Protein AF-A0A1B8DH04-F1 (afdb_monomer)

Foldseek 3Di:
DDDDDPPDDDDAAAAPQPRHGQVVAPDGFDADLQPSPGTHRDPVSVVVVCVVVVLNDLAVLAPDDLVVSLLLLLVLVLLLQQCCVPPVVDNDALNVPDDCLVVSLVLVVLQVVQPNNHYPPDDPVSVVVSSCVQPVVPDPRHNNDHDDLVNQCVVVVHNCSSSSSQSSSCSSVVHHHD

Sequence (178 aa):
MEDPQTSATPAPPSCFNCKKLQTEFPKLLMRCAKCLTALYCSLECFQAMNDMFGLSNDDFLHDRPEGEVFNLLIDSFRMRVEDESVYGGNTIGVYNGENILPLFKKFLSLAESRQKLLPTWWSSVERGECERLAESGSQWSDINCAVEKSEIQDHYNDNLMPMKMRILAEKIYGKGFM

pLDDT: mean 86.01, std 13.17, range [37.94, 98.06]

Structure (mmCIF, N/CA/C/O backbone):
data_AF-A0A1B8DH04-F1
#
_entry.id   AF-A0A1B8DH04-F1
#
loop_
_atom_site.group_PDB
_atom_site.id
_atom_site.type_symbol
_atom_site.label_atom_id
_atom_site.label_alt_id
_atom_site.label_comp_id
_atom_site.label_asym_id
_atom_site.label_entity_id
_atom_site.label_seq_id
_atom_site.pdbx_PDB_ins_code
_atom_site.Cartn_x
_atom_site.Cartn_y
_atom_site.Cartn_z
_atom_site.occupancy
_atom_site.B_iso_or_equiv
_atom_site.auth_seq_id
_atom_site.auth_comp_id
_atom_site.auth_asym_id
_atom_site.auth_atom_id
_atom_site.pdbx_PDB_model_num
ATOM 1 N N . MET A 1 1 ? 34.460 27.512 -19.512 1.00 39.09 1 MET A N 1
ATOM 2 C CA . MET A 1 1 ? 34.955 26.365 -18.730 1.00 39.09 1 MET A CA 1
ATOM 3 C C . MET A 1 1 ? 33.841 25.350 -18.799 1.00 39.09 1 MET A C 1
ATOM 5 O O . MET A 1 1 ? 32.809 25.574 -18.189 1.00 39.09 1 MET A O 1
ATOM 9 N N . GLU A 1 2 ? 33.974 24.388 -19.704 1.00 40.47 2 GLU A N 1
ATOM 10 C CA . GLU A 1 2 ? 32.990 23.324 -19.901 1.00 40.47 2 GLU A CA 1
ATOM 11 C C . GLU A 1 2 ? 33.299 22.208 -18.901 1.00 40.47 2 GLU A C 1
ATOM 13 O O . GLU A 1 2 ? 34.437 21.737 -18.834 1.00 40.47 2 GLU A O 1
ATOM 18 N N . ASP A 1 3 ? 32.310 21.842 -18.088 1.00 37.94 3 ASP A N 1
ATOM 19 C CA . ASP A 1 3 ? 32.396 20.721 -17.157 1.00 37.94 3 ASP A CA 1
ATOM 20 C C . ASP A 1 3 ? 32.525 19.391 -17.925 1.00 37.94 3 ASP A C 1
ATOM 22 O O . ASP A 1 3 ? 31.764 19.150 -18.868 1.00 37.94 3 ASP A O 1
ATOM 26 N N . PRO A 1 4 ? 33.443 18.484 -17.541 1.00 49.88 4 PRO A N 1
ATOM 27 C CA . PRO A 1 4 ? 33.545 17.174 -18.170 1.00 49.88 4 PRO A CA 1
ATOM 28 C C . PRO A 1 4 ? 32.322 16.316 -17.819 1.00 49.88 4 PRO A C 1
ATOM 30 O O . PRO A 1 4 ? 32.167 15.860 -16.683 1.00 49.88 4 PRO A O 1
ATOM 33 N N . GLN A 1 5 ? 31.468 16.041 -18.809 1.00 49.12 5 GLN A N 1
ATOM 34 C CA . GLN A 1 5 ? 30.461 14.983 -18.724 1.00 49.12 5 GLN A CA 1
ATOM 35 C C . GLN A 1 5 ? 31.155 13.647 -18.438 1.00 49.12 5 GLN A C 1
ATOM 37 O O . GLN A 1 5 ? 31.737 13.010 -19.317 1.00 49.12 5 GLN A O 1
ATOM 42 N N . THR A 1 6 ? 31.066 13.209 -17.185 1.00 44.19 6 THR A N 1
ATOM 43 C CA . THR A 1 6 ? 31.435 11.857 -16.773 1.00 44.19 6 THR A CA 1
ATOM 44 C C . THR A 1 6 ? 30.374 10.910 -17.330 1.00 44.19 6 THR A C 1
ATOM 46 O O . THR A 1 6 ? 29.305 10.731 -16.751 1.00 44.19 6 THR A O 1
ATOM 49 N N . SER A 1 7 ? 30.646 10.340 -18.502 1.00 52.03 7 SER A N 1
ATOM 50 C CA . SER A 1 7 ? 29.848 9.278 -19.115 1.00 52.03 7 SER A CA 1
ATOM 51 C C . SER A 1 7 ? 30.087 7.967 -18.362 1.00 52.03 7 SER A C 1
ATOM 53 O O . SER A 1 7 ? 30.844 7.097 -18.784 1.00 52.03 7 SER A O 1
ATOM 55 N N . ALA A 1 8 ? 29.464 7.831 -17.193 1.00 54.69 8 ALA A N 1
ATOM 56 C CA . ALA A 1 8 ? 29.415 6.553 -16.502 1.00 54.69 8 ALA A CA 1
ATOM 57 C C . ALA A 1 8 ? 28.515 5.601 -17.304 1.00 54.69 8 ALA A C 1
ATOM 59 O O . ALA A 1 8 ? 27.298 5.780 -17.361 1.00 54.69 8 ALA A O 1
ATOM 60 N N . THR A 1 9 ? 29.112 4.597 -17.949 1.00 56.91 9 THR A N 1
ATOM 61 C CA . THR A 1 9 ? 28.369 3.496 -18.572 1.00 56.91 9 THR A CA 1
ATOM 62 C C . THR A 1 9 ? 27.464 2.854 -17.513 1.00 56.91 9 THR A C 1
ATOM 64 O O . THR A 1 9 ? 27.974 2.469 -16.456 1.00 56.91 9 THR A O 1
ATOM 67 N N . PRO A 1 10 ? 26.143 2.723 -17.749 1.00 73.19 10 PRO A N 1
ATOM 68 C CA . PRO A 1 10 ? 25.248 2.099 -16.784 1.00 73.19 10 PRO A CA 1
ATOM 69 C C . PRO A 1 10 ? 25.702 0.672 -16.488 1.00 73.19 10 PRO A C 1
ATOM 71 O O . PRO A 1 10 ? 26.058 -0.072 -17.406 1.00 73.19 10 PRO A O 1
ATOM 74 N N . ALA A 1 11 ? 25.680 0.285 -15.212 1.00 76.94 11 ALA A N 1
ATOM 75 C CA . ALA A 1 11 ? 25.969 -1.088 -14.822 1.00 76.94 11 ALA A CA 1
ATOM 76 C C . ALA A 1 11 ? 25.048 -2.062 -15.588 1.00 76.94 11 ALA A C 1
ATOM 78 O O . ALA A 1 11 ? 23.866 -1.758 -15.790 1.00 76.94 11 ALA A O 1
ATOM 79 N N . PRO A 1 12 ? 25.564 -3.224 -16.027 1.00 84.88 12 PRO A N 1
ATOM 80 C CA . PRO A 1 12 ? 24.768 -4.173 -16.787 1.00 84.88 12 PRO A CA 1
ATOM 81 C C . PRO A 1 12 ? 23.585 -4.683 -15.945 1.00 84.88 12 PRO A C 1
ATOM 83 O O . PRO A 1 12 ? 23.752 -4.961 -14.753 1.00 84.88 12 PRO A O 1
ATOM 86 N N . PRO A 1 13 ? 22.387 -4.827 -16.542 1.00 91.94 13 PRO A N 1
ATOM 87 C CA . PRO A 1 13 ? 21.198 -5.262 -15.821 1.00 91.94 13 PRO A CA 1
ATOM 88 C C . PRO A 1 13 ? 21.380 -6.677 -15.263 1.00 91.94 13 PRO A C 1
ATOM 90 O O . PRO A 1 13 ? 21.883 -7.572 -15.948 1.00 91.94 13 PRO A O 1
ATOM 93 N N . SER A 1 14 ? 20.938 -6.885 -14.024 1.00 94.25 14 SER A N 1
ATOM 94 C CA . SER A 1 14 ? 21.073 -8.151 -13.305 1.00 94.25 14 SER A CA 1
ATOM 95 C C . SER A 1 14 ? 19.801 -8.513 -12.543 1.00 94.25 14 SER A C 1
ATOM 97 O O . SER A 1 14 ? 18.967 -7.660 -12.230 1.00 94.25 14 SER A O 1
ATOM 99 N N . CYS A 1 15 ? 19.629 -9.805 -12.265 1.00 93.31 15 CYS A N 1
ATOM 100 C CA . CYS A 1 15 ? 18.518 -10.294 -11.460 1.00 93.31 15 CYS A CA 1
ATOM 101 C C . CYS A 1 15 ? 18.652 -9.793 -10.016 1.00 93.31 15 CYS A C 1
ATOM 103 O O . CYS A 1 15 ? 19.668 -10.014 -9.359 1.00 93.31 15 CYS A O 1
ATOM 105 N N . PHE A 1 16 ? 17.600 -9.176 -9.484 1.00 91.50 16 PHE A N 1
ATOM 106 C CA . PHE A 1 16 ? 17.588 -8.610 -8.140 1.00 91.50 16 PHE A CA 1
ATOM 107 C C . PHE A 1 16 ? 17.762 -9.674 -7.049 1.00 91.50 16 PHE A C 1
ATOM 109 O O . PHE A 1 16 ? 18.385 -9.383 -6.031 1.00 91.50 16 PHE A O 1
ATOM 116 N N . ASN A 1 17 ? 17.283 -10.900 -7.290 1.00 91.50 17 ASN A N 1
ATOM 117 C CA . ASN A 1 17 ? 17.446 -12.029 -6.375 1.00 91.50 17 ASN A CA 1
ATOM 118 C C . ASN A 1 17 ? 18.829 -12.689 -6.516 1.00 91.50 17 ASN A C 1
ATOM 120 O O . ASN A 1 17 ? 19.684 -12.550 -5.650 1.00 91.50 17 ASN A O 1
ATOM 124 N N . CYS A 1 18 ? 19.087 -13.368 -7.641 1.00 93.38 18 CYS A N 1
ATOM 125 C CA . CYS A 1 18 ? 20.281 -14.207 -7.802 1.00 93.38 18 CYS A CA 1
ATOM 126 C C . CYS A 1 18 ? 21.538 -13.465 -8.283 1.00 93.38 18 CYS A C 1
ATOM 128 O O . CYS A 1 18 ? 22.579 -14.092 -8.455 1.00 93.38 18 CYS A O 1
ATOM 130 N N . LYS A 1 19 ? 21.446 -12.153 -8.537 1.00 93.94 19 LYS A N 1
ATOM 131 C CA . LYS A 1 19 ? 22.535 -11.251 -8.969 1.00 93.94 19 LYS A CA 1
ATOM 132 C C . LYS A 1 19 ? 23.198 -11.568 -10.316 1.00 93.94 19 LYS A C 1
ATOM 134 O O . LYS A 1 19 ? 24.038 -10.791 -10.758 1.00 93.94 19 LYS A O 1
ATOM 139 N N . LYS A 1 20 ? 22.785 -12.638 -11.002 1.00 94.56 20 LYS A N 1
ATOM 140 C CA . LYS A 1 20 ? 23.250 -12.988 -12.353 1.00 94.56 20 LYS A CA 1
ATOM 141 C C . LYS A 1 20 ? 22.884 -11.917 -13.379 1.00 94.56 20 LYS A C 1
ATOM 143 O O . LYS A 1 20 ? 21.786 -11.350 -13.326 1.00 94.56 20 LYS A O 1
ATOM 148 N N . LEU A 1 21 ? 23.791 -11.661 -14.313 1.00 94.19 21 LEU A N 1
ATOM 149 C CA . LEU A 1 21 ? 23.657 -10.667 -15.375 1.00 94.19 21 LEU A CA 1
ATOM 150 C C . LEU A 1 21 ? 22.673 -11.123 -16.455 1.00 94.19 21 LEU A C 1
ATOM 152 O O . LEU A 1 21 ? 22.504 -12.312 -16.709 1.00 94.19 21 LEU A O 1
ATOM 156 N N . GLN A 1 22 ? 22.072 -10.166 -17.163 1.00 92.62 22 GLN A N 1
ATOM 157 C CA . GLN A 1 22 ? 21.223 -10.427 -18.332 1.00 92.62 22 GLN A CA 1
ATOM 158 C C . GLN A 1 22 ? 21.902 -11.326 -19.379 1.00 92.62 22 GLN A C 1
ATOM 160 O O . GLN A 1 22 ? 21.237 -12.143 -20.010 1.00 92.62 22 GLN A O 1
ATOM 165 N N . THR A 1 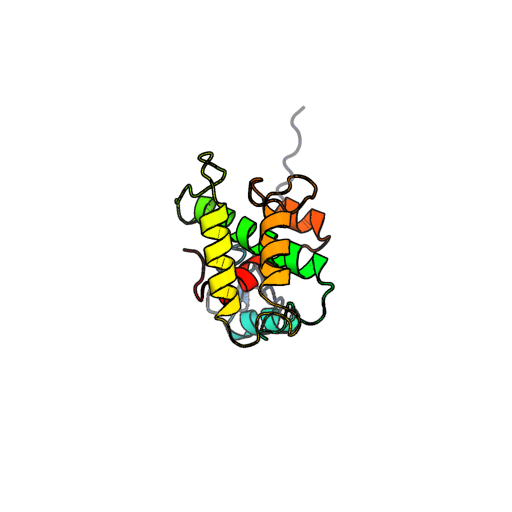23 ? 23.215 -11.194 -19.563 1.00 92.88 23 THR A N 1
ATOM 166 C CA . THR A 1 23 ? 23.998 -11.986 -20.526 1.00 92.88 23 THR A CA 1
ATOM 167 C C . THR A 1 23 ? 24.050 -13.475 -20.187 1.00 92.88 23 THR A C 1
ATOM 169 O O . THR A 1 23 ? 24.332 -14.285 -21.063 1.00 92.88 23 THR A O 1
ATOM 172 N N . GLU A 1 24 ? 23.761 -13.848 -18.939 1.00 94.00 24 GLU A N 1
ATOM 173 C CA . GLU A 1 24 ? 23.734 -15.239 -18.480 1.00 94.00 24 GLU A CA 1
ATOM 174 C C . GLU A 1 24 ? 22.388 -15.932 -18.749 1.00 94.00 24 GLU A C 1
ATOM 176 O O . GLU A 1 24 ? 22.245 -17.125 -18.477 1.00 94.00 24 GLU A O 1
ATOM 181 N N . PHE A 1 25 ? 21.390 -15.211 -19.273 1.00 89.62 25 PHE A N 1
ATOM 182 C CA . PHE A 1 25 ? 20.054 -15.746 -19.520 1.00 89.62 25 PHE A CA 1
ATOM 183 C C . PHE A 1 25 ? 19.688 -15.709 -21.009 1.00 89.62 25 PHE A C 1
ATOM 185 O O . PHE A 1 25 ? 19.906 -14.698 -21.675 1.00 89.62 25 PHE A O 1
ATOM 192 N N . PRO A 1 26 ? 19.040 -16.766 -21.536 1.00 90.00 26 PRO A N 1
ATOM 193 C CA . PRO A 1 26 ? 18.582 -16.794 -22.927 1.00 90.00 26 PRO A CA 1
ATOM 194 C C . PRO A 1 26 ? 17.390 -15.858 -23.183 1.00 90.00 26 PRO A C 1
ATOM 196 O O . PRO A 1 26 ? 17.066 -15.570 -24.332 1.00 90.00 26 PRO A O 1
ATOM 199 N N . LYS A 1 27 ? 16.706 -15.407 -22.124 1.00 90.19 27 LYS A N 1
ATOM 200 C CA . LYS A 1 27 ? 15.560 -14.493 -22.180 1.00 90.19 27 LYS A CA 1
ATOM 201 C C . LYS A 1 27 ? 15.872 -13.206 -21.427 1.00 90.19 27 LYS A C 1
ATOM 203 O O . LYS A 1 27 ? 16.666 -13.204 -20.486 1.00 90.19 27 LYS A O 1
ATOM 208 N N . LEU A 1 28 ? 15.201 -12.127 -21.822 1.00 91.25 28 LEU A N 1
ATOM 209 C CA . LEU A 1 28 ? 15.274 -10.854 -21.115 1.00 91.25 28 LEU A CA 1
ATOM 210 C C . LEU A 1 28 ? 14.740 -10.986 -19.684 1.00 91.25 28 LEU A C 1
ATOM 212 O O . LEU A 1 28 ? 13.757 -11.688 -19.439 1.00 91.25 28 LEU A O 1
ATOM 216 N N . LEU A 1 29 ? 15.397 -10.303 -18.750 1.00 92.50 29 LEU A N 1
ATOM 217 C CA . LEU A 1 29 ? 14.951 -10.190 -17.373 1.00 92.50 29 LEU A CA 1
ATOM 218 C C . LEU A 1 29 ? 13.596 -9.480 -17.344 1.00 92.50 29 LEU A C 1
ATOM 220 O O . LEU A 1 29 ? 13.388 -8.443 -17.976 1.00 92.50 29 LEU A O 1
ATOM 224 N N . MET A 1 30 ? 12.675 -10.042 -16.576 1.00 89.38 30 MET A N 1
ATOM 225 C CA . MET A 1 30 ? 11.335 -9.511 -16.395 1.00 89.38 30 MET A CA 1
ATOM 226 C C . MET A 1 30 ? 11.376 -8.351 -15.411 1.00 89.38 30 MET A C 1
ATOM 228 O O . MET A 1 30 ? 11.964 -8.454 -14.332 1.00 89.38 30 MET A O 1
ATOM 232 N N . ARG A 1 31 ? 10.723 -7.247 -15.763 1.00 88.50 31 ARG A N 1
ATOM 233 C CA . ARG A 1 31 ? 10.579 -6.105 -14.866 1.00 88.50 31 ARG A CA 1
ATOM 234 C C . ARG A 1 31 ? 9.497 -6.393 -13.833 1.00 88.50 31 ARG A C 1
ATOM 236 O O . ARG A 1 31 ? 8.424 -6.887 -14.163 1.00 88.50 31 ARG A O 1
ATOM 243 N N . CYS A 1 32 ? 9.783 -6.072 -12.579 1.00 83.81 32 CYS A N 1
ATOM 244 C CA . CYS A 1 32 ? 8.816 -6.181 -11.501 1.00 83.81 32 CYS A CA 1
ATOM 245 C C . CYS A 1 32 ? 7.648 -5.226 -11.751 1.00 83.81 32 CYS A C 1
ATOM 247 O O . CYS A 1 32 ? 7.847 -4.014 -11.714 1.00 83.81 32 CYS A O 1
ATOM 249 N N . ALA A 1 33 ? 6.439 -5.761 -11.928 1.00 76.88 33 ALA A N 1
ATOM 250 C CA . ALA A 1 33 ? 5.229 -4.953 -12.085 1.00 76.88 33 ALA A CA 1
ATOM 251 C C . ALA A 1 33 ? 4.957 -4.048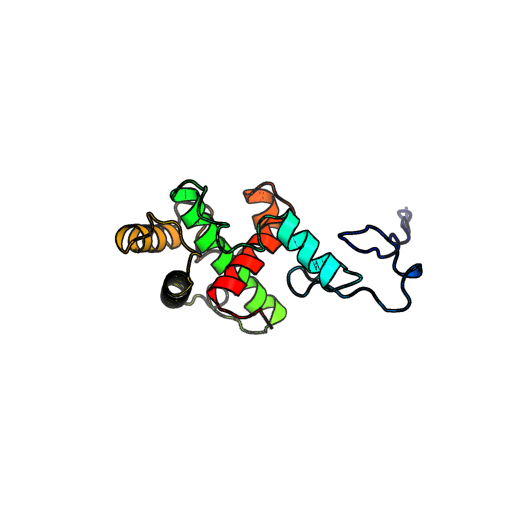 -10.871 1.00 76.88 33 ALA A C 1
ATOM 253 O O . ALA A 1 33 ? 4.291 -3.035 -11.001 1.00 76.88 33 ALA A O 1
ATOM 254 N N . LYS A 1 34 ? 5.510 -4.383 -9.696 1.00 76.00 34 LYS A N 1
ATOM 255 C CA . LYS A 1 34 ? 5.261 -3.650 -8.451 1.00 76.00 34 LYS A CA 1
ATOM 256 C C . LYS A 1 34 ? 6.174 -2.446 -8.267 1.00 76.00 34 LYS A C 1
ATOM 258 O O . LYS A 1 34 ? 5.737 -1.420 -7.788 1.00 76.00 34 LYS A O 1
ATOM 263 N N . CYS A 1 35 ? 7.462 -2.545 -8.579 1.00 75.56 35 CYS A N 1
ATOM 264 C CA . CYS A 1 35 ? 8.379 -1.418 -8.363 1.00 75.56 35 CYS A CA 1
ATOM 265 C C . CYS A 1 35 ? 8.897 -0.787 -9.649 1.00 75.56 35 CYS A C 1
ATOM 267 O O . CYS A 1 35 ? 9.550 0.249 -9.570 1.00 75.56 35 CYS A O 1
ATOM 269 N N . LEU A 1 36 ? 8.675 -1.433 -10.798 1.00 73.75 36 LEU A N 1
ATOM 270 C CA . LEU A 1 36 ? 9.157 -1.057 -12.130 1.00 73.75 36 LEU A CA 1
ATOM 271 C C . LEU A 1 36 ? 10.680 -0.855 -12.250 1.00 73.75 36 LEU A C 1
ATOM 273 O O . LEU A 1 36 ? 11.170 -0.527 -13.331 1.00 73.75 36 LEU A O 1
ATOM 277 N N . THR A 1 37 ? 11.439 -1.100 -11.181 1.00 80.81 37 THR A N 1
ATOM 278 C CA . THR A 1 37 ? 12.895 -0.926 -11.118 1.00 80.81 37 THR A CA 1
ATOM 279 C C . THR A 1 37 ? 13.640 -2.248 -10.985 1.00 80.81 37 THR A C 1
ATOM 281 O O . THR A 1 37 ? 14.689 -2.420 -11.596 1.00 80.81 37 THR A O 1
ATOM 284 N N . ALA A 1 38 ? 13.121 -3.195 -10.200 1.00 86.44 38 ALA A N 1
ATOM 285 C CA . ALA A 1 38 ? 13.759 -4.494 -10.013 1.00 86.44 38 ALA A CA 1
ATOM 286 C C . ALA A 1 38 ? 13.540 -5.396 -11.234 1.00 86.44 38 ALA A C 1
ATOM 288 O O . ALA A 1 38 ? 12.454 -5.419 -11.821 1.00 86.44 38 ALA A O 1
ATOM 289 N N . LEU A 1 39 ? 14.574 -6.158 -11.583 1.00 92.06 39 LEU A N 1
ATOM 290 C CA . LEU A 1 39 ? 14.572 -7.124 -12.675 1.00 92.06 39 LEU A CA 1
ATOM 291 C C . LEU A 1 39 ? 14.704 -8.543 -12.117 1.00 92.06 39 LEU A C 1
ATOM 293 O O . LEU A 1 39 ? 15.471 -8.772 -11.187 1.00 92.06 39 LEU A O 1
ATOM 297 N N . TYR A 1 40 ? 13.991 -9.505 -12.692 1.00 91.88 40 TYR A N 1
ATOM 298 C CA . TYR A 1 40 ? 13.982 -10.900 -12.252 1.00 91.88 40 TYR A CA 1
ATOM 299 C C . TYR A 1 40 ? 14.143 -11.849 -13.433 1.00 91.88 40 TYR A C 1
ATOM 301 O O . TYR A 1 40 ? 13.542 -11.652 -14.484 1.00 91.88 40 TYR A O 1
ATOM 309 N N . CYS A 1 41 ? 14.934 -12.909 -13.269 1.00 92.50 41 CYS A N 1
ATOM 310 C CA . CYS A 1 41 ? 15.114 -13.905 -14.328 1.00 92.50 41 CYS A CA 1
ATOM 311 C C . CYS A 1 41 ? 13.978 -14.935 -14.404 1.00 92.50 41 CYS A C 1
ATOM 313 O O . CYS A 1 41 ? 13.788 -15.558 -15.445 1.00 92.50 41 CYS A O 1
ATOM 315 N N . SER A 1 42 ? 13.217 -15.118 -13.323 1.00 90.25 42 SER A N 1
ATOM 316 C CA . SER A 1 42 ? 12.127 -16.091 -13.240 1.00 90.25 42 SER A CA 1
ATOM 317 C C . SER A 1 42 ? 11.072 -15.665 -12.219 1.00 90.25 42 SER A C 1
ATOM 319 O O . SER A 1 42 ? 11.340 -14.838 -11.343 1.00 90.25 42 SER A O 1
ATOM 321 N N . LEU A 1 43 ? 9.877 -16.259 -12.325 1.00 85.56 43 LEU A N 1
ATOM 322 C CA . LEU A 1 43 ? 8.825 -16.128 -11.314 1.00 85.56 43 LEU A CA 1
ATOM 323 C C . LEU A 1 43 ? 9.316 -16.617 -9.944 1.00 85.56 43 LEU A C 1
ATOM 325 O O . LEU A 1 43 ? 9.036 -15.975 -8.942 1.00 85.56 43 LEU A O 1
ATOM 329 N N . GLU A 1 44 ? 10.113 -17.684 -9.912 1.00 89.12 44 GLU A N 1
ATOM 330 C CA . GLU A 1 44 ? 10.717 -18.210 -8.682 1.00 89.12 44 GLU A CA 1
ATOM 331 C C . GLU A 1 44 ? 11.639 -17.183 -8.018 1.00 89.12 44 GLU A C 1
ATOM 333 O O . GLU A 1 44 ? 11.553 -16.961 -6.819 1.00 89.12 44 GLU A O 1
ATOM 338 N N . CYS A 1 45 ? 12.493 -16.495 -8.787 1.00 88.75 45 CYS A N 1
ATOM 339 C CA . CYS A 1 45 ? 13.347 -15.444 -8.231 1.00 88.75 45 CYS A CA 1
ATOM 340 C C . CYS A 1 45 ? 12.543 -14.247 -7.714 1.00 88.75 45 CYS A C 1
ATOM 342 O O . CYS A 1 45 ? 12.988 -13.571 -6.791 1.00 88.75 45 CYS A O 1
ATOM 344 N N . PHE A 1 46 ? 11.385 -13.972 -8.309 1.00 84.75 46 PHE A N 1
ATOM 345 C CA . PHE A 1 46 ? 10.470 -12.957 -7.808 1.00 84.75 46 PHE A CA 1
ATOM 346 C C . PHE A 1 46 ? 9.784 -13.406 -6.506 1.00 84.75 46 PHE A C 1
ATOM 348 O O . PHE A 1 46 ? 9.798 -12.666 -5.525 1.00 84.75 46 PHE A O 1
ATOM 355 N N . GLN A 1 47 ? 9.246 -14.627 -6.469 1.00 83.00 47 GLN A N 1
ATOM 356 C CA . GLN A 1 47 ? 8.607 -15.211 -5.285 1.00 83.00 47 GLN A CA 1
ATOM 357 C C . GLN A 1 47 ? 9.583 -15.341 -4.113 1.00 83.00 47 GLN A C 1
ATOM 359 O O . GLN A 1 47 ? 9.251 -14.917 -3.015 1.00 83.00 47 GLN A O 1
ATOM 364 N N . ALA A 1 48 ? 10.815 -15.788 -4.364 1.00 84.56 48 ALA A N 1
ATOM 365 C CA . ALA A 1 48 ? 11.856 -15.893 -3.345 1.00 84.56 48 ALA A CA 1
ATOM 366 C C . ALA A 1 48 ? 12.163 -14.547 -2.669 1.00 84.56 48 ALA A C 1
ATOM 368 O O . ALA A 1 48 ? 12.428 -14.503 -1.471 1.00 84.56 48 ALA A O 1
ATOM 369 N N . MET A 1 49 ? 12.091 -13.431 -3.406 1.00 79.81 49 MET A N 1
ATOM 370 C CA . MET A 1 49 ? 12.223 -12.113 -2.782 1.00 79.81 49 MET A CA 1
ATOM 371 C C . MET A 1 49 ? 11.008 -11.765 -1.927 1.00 79.81 49 MET A C 1
ATOM 373 O O . MET A 1 49 ? 11.184 -11.231 -0.838 1.00 79.81 49 MET A O 1
ATOM 377 N N . ASN A 1 50 ? 9.791 -12.072 -2.381 1.00 77.25 50 ASN A N 1
ATOM 378 C CA . ASN A 1 50 ? 8.593 -11.857 -1.566 1.00 77.25 50 ASN A CA 1
ATOM 379 C C . ASN A 1 50 ? 8.648 -12.681 -0.268 1.00 77.25 50 ASN A C 1
ATOM 381 O O . ASN A 1 50 ? 8.305 -12.152 0.789 1.00 77.25 50 ASN A O 1
ATOM 385 N N . ASP A 1 51 ? 9.153 -13.919 -0.335 1.00 80.31 51 ASP A N 1
ATOM 386 C CA . ASP A 1 51 ? 9.377 -14.778 0.833 1.00 80.31 51 ASP A CA 1
ATOM 387 C C . ASP A 1 51 ? 10.403 -14.141 1.773 1.00 80.31 51 ASP A C 1
ATOM 389 O O . ASP A 1 51 ? 10.132 -13.961 2.959 1.00 80.31 51 ASP A O 1
ATOM 393 N N . MET A 1 52 ? 11.557 -13.726 1.236 1.00 76.69 52 MET A N 1
ATOM 394 C CA . MET A 1 52 ? 12.626 -13.079 2.005 1.00 76.69 52 MET A CA 1
ATOM 395 C C . MET A 1 52 ? 12.145 -11.802 2.710 1.00 76.69 52 MET A C 1
ATOM 397 O O . MET A 1 52 ? 12.650 -11.450 3.773 1.00 76.69 52 MET A O 1
ATOM 401 N N . PHE A 1 53 ? 11.170 -11.103 2.132 1.00 70.38 53 PHE A N 1
ATOM 402 C CA . PHE A 1 53 ? 10.597 -9.889 2.706 1.00 70.38 53 PHE A CA 1
ATOM 403 C C . PHE A 1 53 ? 9.437 -10.132 3.677 1.00 70.38 53 PHE A C 1
ATOM 405 O O . PHE A 1 53 ? 8.902 -9.154 4.202 1.00 70.38 53 PHE A O 1
ATOM 412 N N . GLY A 1 54 ? 9.046 -11.387 3.925 1.00 69.88 54 GLY A N 1
ATOM 413 C CA . GLY A 1 54 ? 7.898 -11.715 4.778 1.00 69.88 54 GLY A CA 1
ATOM 414 C C . GLY A 1 54 ? 6.567 -11.268 4.172 1.00 69.88 54 GLY A C 1
ATOM 415 O O . GLY A 1 54 ? 5.635 -10.925 4.888 1.00 69.88 54 GLY A O 1
ATOM 416 N N . LEU A 1 55 ? 6.490 -11.198 2.841 1.00 71.94 55 LEU A N 1
ATOM 417 C CA . LEU A 1 55 ? 5.319 -10.702 2.109 1.00 71.94 55 LEU A CA 1
ATOM 418 C C . LEU A 1 55 ? 4.525 -11.818 1.434 1.00 71.94 55 LEU A C 1
ATOM 420 O O . LEU A 1 55 ? 3.464 -11.567 0.857 1.00 71.94 55 LEU A O 1
ATOM 424 N N . SER A 1 56 ? 5.030 -13.046 1.486 1.00 73.62 56 SER A N 1
ATOM 425 C CA . SER A 1 56 ? 4.365 -14.206 0.898 1.00 73.62 56 SER A CA 1
ATOM 426 C C . SER A 1 56 ? 3.236 -14.740 1.759 1.00 73.62 56 SER A C 1
ATOM 428 O O . SER A 1 56 ? 2.223 -15.178 1.222 1.00 73.62 56 SER A O 1
ATOM 430 N N . ASN A 1 57 ? 3.350 -14.606 3.077 1.00 75.69 57 ASN A N 1
ATOM 431 C CA . ASN A 1 57 ? 2.284 -14.956 4.002 1.00 75.69 57 ASN A CA 1
ATOM 432 C C . ASN A 1 57 ? 1.318 -13.782 4.187 1.00 75.69 57 ASN A C 1
ATOM 434 O O . ASN A 1 57 ? 1.670 -12.612 4.004 1.00 75.69 57 ASN A O 1
ATOM 438 N N . ASP A 1 58 ? 0.075 -14.089 4.537 1.00 80.75 58 ASP A N 1
ATOM 439 C CA . ASP A 1 58 ? -0.945 -13.087 4.857 1.00 80.75 58 ASP A CA 1
ATOM 440 C C . ASP A 1 58 ? -0.832 -12.614 6.314 1.00 80.75 58 ASP A C 1
ATOM 442 O O . ASP A 1 58 ? -1.839 -12.363 6.948 1.00 80.75 58 ASP A O 1
ATOM 446 N N . ASP A 1 59 ? 0.381 -12.509 6.863 1.00 85.31 59 ASP A N 1
ATOM 447 C CA . ASP A 1 59 ? 0.649 -12.194 8.274 1.00 85.31 59 ASP A CA 1
ATOM 448 C C . ASP A 1 59 ? 1.440 -10.888 8.481 1.00 85.31 59 ASP A C 1
ATOM 450 O O . ASP A 1 59 ? 1.723 -10.515 9.616 1.00 85.31 59 ASP A O 1
ATOM 454 N N . PHE A 1 60 ? 1.737 -10.143 7.409 1.00 88.44 60 PHE A N 1
ATOM 455 C CA . PHE A 1 60 ? 2.597 -8.948 7.425 1.00 88.44 60 PHE A CA 1
ATOM 456 C C . PHE A 1 60 ? 2.250 -7.901 8.507 1.00 88.44 60 PHE A C 1
ATOM 458 O O . PHE A 1 60 ? 3.129 -7.145 8.929 1.00 88.44 60 PHE A O 1
ATOM 465 N N . LEU A 1 61 ? 0.987 -7.836 8.941 1.00 93.00 61 LEU A N 1
ATOM 466 C CA . LEU A 1 61 ? 0.488 -6.892 9.945 1.00 93.00 61 LEU A CA 1
ATOM 467 C C . LEU A 1 61 ? 0.438 -7.453 11.381 1.00 93.00 61 LEU A C 1
ATOM 469 O O . LEU A 1 61 ? 0.257 -6.669 12.305 1.00 93.00 61 LEU A O 1
ATOM 473 N N . HIS A 1 62 ? 0.568 -8.767 11.595 1.00 90.75 62 HIS A N 1
ATOM 474 C CA . HIS A 1 62 ? 0.206 -9.424 12.869 1.00 90.75 62 HIS A CA 1
ATOM 475 C C . HIS A 1 62 ? 1.151 -9.118 14.024 1.00 90.75 62 HIS A C 1
ATOM 477 O O . HIS A 1 62 ? 0.691 -8.915 15.143 1.00 90.75 62 HIS A O 1
ATOM 483 N N . ASP A 1 63 ? 2.450 -9.033 13.753 1.00 86.75 63 ASP A N 1
ATOM 484 C CA . ASP A 1 63 ? 3.483 -8.868 14.783 1.00 86.75 63 ASP A CA 1
ATOM 485 C C . ASP A 1 63 ? 3.899 -7.399 14.966 1.00 86.75 63 ASP A C 1
ATOM 487 O O . ASP A 1 63 ? 5.072 -7.088 15.185 1.00 86.75 63 ASP A O 1
ATOM 491 N N . ARG A 1 64 ? 2.944 -6.471 14.826 1.00 92.75 64 ARG A N 1
ATOM 492 C CA . ARG A 1 64 ? 3.201 -5.025 14.849 1.00 92.75 64 ARG A CA 1
ATOM 493 C C . ARG A 1 64 ? 2.342 -4.295 15.882 1.00 92.75 64 ARG A C 1
ATOM 495 O O . ARG A 1 64 ? 1.205 -4.703 16.127 1.00 92.75 64 ARG A O 1
ATOM 502 N N . PRO A 1 65 ? 2.846 -3.191 16.464 1.00 95.56 65 PRO A N 1
ATOM 503 C CA . PRO A 1 65 ? 2.039 -2.303 17.293 1.00 95.56 65 PRO A CA 1
ATOM 504 C C . PRO A 1 65 ? 0.821 -1.763 16.532 1.00 95.56 65 PRO A C 1
ATOM 506 O O . PRO A 1 65 ? 0.916 -1.465 15.343 1.00 95.56 65 PRO A O 1
ATOM 509 N N . GLU A 1 66 ? -0.297 -1.558 17.228 1.00 95.62 66 GLU A N 1
ATOM 510 C CA . GLU A 1 66 ? -1.563 -1.104 16.624 1.00 95.62 66 GLU A CA 1
ATOM 511 C C . GLU A 1 66 ? -1.404 0.172 15.786 1.00 95.62 66 GLU A C 1
ATOM 513 O O . GLU A 1 66 ? -1.810 0.214 14.626 1.00 95.62 66 GLU A O 1
ATOM 518 N N . GLY A 1 67 ? -0.732 1.188 16.338 1.00 95.00 67 GLY A N 1
ATOM 519 C CA . GLY A 1 67 ? -0.484 2.443 15.624 1.00 95.00 67 GLY A CA 1
ATOM 520 C C . GLY A 1 67 ? 0.352 2.261 14.355 1.00 95.00 67 GLY A C 1
ATOM 521 O O . GLY A 1 67 ? 0.117 2.938 13.357 1.00 95.00 67 GLY A O 1
ATOM 522 N N . GLU A 1 68 ? 1.287 1.308 14.354 1.00 95.81 68 GLU A N 1
ATOM 523 C CA . GLU A 1 68 ? 2.058 0.982 13.156 1.00 95.81 68 GLU A CA 1
ATOM 524 C C . GLU A 1 68 ? 1.168 0.310 12.106 1.00 95.81 68 GLU A C 1
ATOM 526 O O . GLU A 1 68 ? 1.222 0.679 10.938 1.00 95.81 68 GLU A O 1
ATOM 531 N N . VAL A 1 69 ? 0.292 -0.616 12.506 1.00 97.12 69 VAL A N 1
ATOM 532 C CA . VAL A 1 69 ? -0.671 -1.246 11.588 1.00 97.12 69 VAL A CA 1
ATOM 533 C C . VAL A 1 69 ? -1.579 -0.206 10.934 1.00 97.12 69 VAL A C 1
ATOM 535 O O . VAL A 1 69 ? -1.803 -0.281 9.725 1.00 97.12 69 VAL A O 1
ATOM 538 N N . PHE A 1 70 ? -2.053 0.790 11.686 1.00 97.50 70 PHE A N 1
ATOM 539 C CA . PHE A 1 70 ? -2.847 1.884 11.122 1.00 97.50 70 PHE A CA 1
ATOM 540 C C . PHE A 1 70 ? -2.065 2.670 10.072 1.00 97.50 70 PHE A C 1
ATOM 542 O O . PHE A 1 70 ? -2.561 2.843 8.958 1.00 97.50 70 PHE A O 1
ATOM 549 N N . ASN A 1 71 ? -0.830 3.072 10.380 1.00 96.81 71 ASN A N 1
ATOM 550 C CA . ASN A 1 71 ? 0.017 3.804 9.436 1.00 96.81 71 ASN A CA 1
ATOM 551 C C . ASN A 1 71 ? 0.289 2.986 8.167 1.00 96.81 71 ASN A C 1
ATOM 553 O O . ASN A 1 71 ? 0.120 3.495 7.063 1.00 96.81 71 ASN A O 1
ATOM 557 N N . LEU A 1 72 ? 0.601 1.693 8.301 1.00 96.56 72 LEU A N 1
ATOM 558 C CA . LEU A 1 72 ? 0.842 0.806 7.158 1.00 96.56 72 LEU A CA 1
ATOM 559 C C . LEU A 1 72 ? -0.397 0.645 6.270 1.00 96.56 72 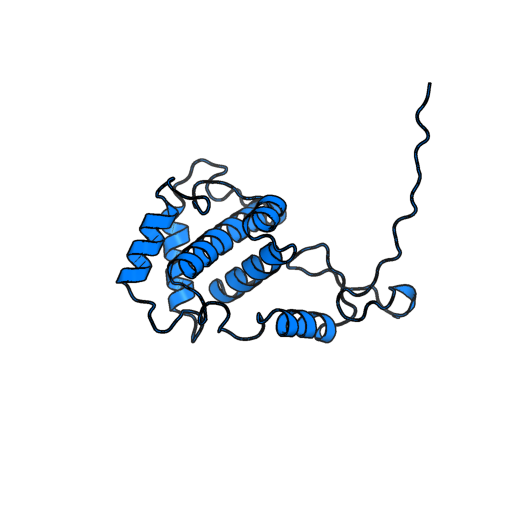LEU A C 1
ATOM 561 O O . LEU A 1 72 ? -0.266 0.594 5.049 1.00 96.56 72 LEU A O 1
ATOM 565 N N . LEU A 1 73 ? -1.599 0.570 6.848 1.00 97.69 73 LEU A N 1
ATOM 566 C CA . LEU A 1 73 ? -2.846 0.513 6.079 1.00 97.69 73 LEU A CA 1
ATOM 567 C C . LEU A 1 73 ? -3.110 1.827 5.333 1.00 97.69 73 LEU A C 1
ATOM 569 O O . LEU A 1 73 ? -3.450 1.796 4.148 1.00 97.69 73 LEU A O 1
ATOM 573 N N . ILE A 1 74 ? -2.922 2.965 6.005 1.00 97.25 74 ILE A N 1
ATOM 574 C CA . ILE A 1 74 ? -3.088 4.302 5.421 1.00 97.25 74 ILE A CA 1
ATOM 575 C C . ILE A 1 74 ? -2.092 4.509 4.277 1.00 97.25 74 ILE A C 1
ATOM 577 O O . ILE A 1 74 ? -2.479 4.861 3.164 1.00 97.25 74 ILE A O 1
ATOM 581 N N . ASP A 1 75 ? -0.814 4.232 4.508 1.00 97.12 75 ASP A N 1
ATOM 582 C CA . ASP A 1 75 ? 0.244 4.476 3.530 1.00 97.12 75 ASP A CA 1
ATOM 583 C C . ASP A 1 75 ? 0.233 3.465 2.382 1.00 97.12 75 ASP A C 1
ATOM 585 O O . ASP A 1 75 ? 0.572 3.808 1.249 1.00 97.12 75 ASP A O 1
ATOM 589 N N . SER A 1 76 ? -0.236 2.238 2.627 1.00 95.88 76 SER A N 1
ATOM 590 C CA . SER A 1 76 ? -0.516 1.272 1.562 1.00 95.88 76 SER A CA 1
ATOM 591 C C . SER A 1 76 ? -1.623 1.775 0.637 1.00 95.88 76 SER A C 1
ATOM 593 O O . SER A 1 76 ? -1.500 1.665 -0.587 1.00 95.88 76 SER A O 1
ATOM 595 N N . PHE A 1 77 ? -2.670 2.384 1.199 1.00 95.50 77 PHE A N 1
ATOM 596 C CA . PHE A 1 77 ? -3.711 3.038 0.415 1.00 95.50 77 PHE A CA 1
ATOM 597 C C . PHE A 1 77 ? -3.172 4.255 -0.351 1.00 95.50 77 PHE A C 1
ATOM 599 O O . PHE A 1 77 ? -3.396 4.333 -1.559 1.00 95.50 77 PHE A O 1
ATOM 606 N N . ARG A 1 78 ? -2.409 5.150 0.296 1.00 94.19 78 ARG A N 1
ATOM 607 C CA . ARG A 1 78 ? -1.797 6.330 -0.353 1.00 94.19 78 ARG A CA 1
ATOM 608 C C . ARG A 1 78 ? -0.897 5.932 -1.524 1.00 94.19 78 ARG A C 1
ATOM 610 O O . ARG A 1 78 ? -1.062 6.455 -2.620 1.00 94.19 78 ARG A O 1
ATOM 617 N N . MET A 1 79 ? -0.027 4.939 -1.330 1.00 92.62 79 MET A N 1
ATOM 618 C CA . MET A 1 79 ? 0.832 4.399 -2.392 1.00 92.62 79 MET A CA 1
ATOM 619 C C . MET A 1 79 ? 0.014 3.819 -3.554 1.00 92.62 79 MET A C 1
ATOM 621 O O . MET A 1 79 ? 0.385 3.976 -4.713 1.00 92.62 79 MET A O 1
ATOM 625 N N . ARG A 1 80 ? -1.123 3.167 -3.271 1.00 91.44 80 ARG A N 1
ATOM 626 C CA . ARG A 1 80 ? -2.001 2.654 -4.329 1.00 91.44 80 ARG A CA 1
ATOM 627 C C . ARG A 1 80 ? -2.691 3.772 -5.107 1.00 91.44 80 ARG A C 1
ATOM 629 O O . ARG A 1 80 ? -2.811 3.650 -6.320 1.00 91.44 80 ARG A O 1
ATOM 636 N N . VAL A 1 81 ? -3.158 4.821 -4.432 1.00 89.56 81 VAL A N 1
ATOM 637 C CA . VAL A 1 81 ? -3.743 6.000 -5.092 1.00 89.56 81 VAL A CA 1
ATOM 638 C C . VAL A 1 81 ? -2.705 6.666 -5.995 1.00 89.56 81 VAL A C 1
ATOM 640 O O . VAL A 1 81 ? -3.012 6.967 -7.146 1.00 89.56 81 VAL A O 1
ATOM 643 N N . GLU A 1 82 ? -1.473 6.811 -5.509 1.00 88.50 82 GLU A N 1
ATOM 644 C CA . GLU A 1 82 ? -0.359 7.343 -6.294 1.00 88.50 82 GLU A CA 1
ATOM 645 C C . GLU A 1 82 ? -0.092 6.510 -7.552 1.00 88.50 82 GLU A C 1
ATOM 647 O O . GLU A 1 82 ? -0.069 7.044 -8.659 1.00 88.50 82 GLU A O 1
ATOM 652 N N . ASP A 1 83 ? 0.051 5.190 -7.414 1.00 86.94 83 ASP A N 1
ATOM 653 C CA . ASP A 1 83 ? 0.335 4.320 -8.558 1.00 86.94 83 ASP A CA 1
ATOM 654 C C . ASP A 1 83 ? -0.797 4.333 -9.608 1.00 86.94 83 ASP A C 1
ATOM 656 O O . ASP A 1 83 ? -0.529 4.311 -10.809 1.00 86.94 83 ASP A O 1
ATOM 660 N N . GLU A 1 84 ? -2.064 4.383 -9.186 1.00 84.31 84 GLU A N 1
ATOM 661 C CA . GLU A 1 84 ? -3.218 4.487 -10.098 1.00 84.31 84 GLU A CA 1
ATOM 662 C C . GLU A 1 84 ? -3.254 5.838 -10.835 1.00 84.31 84 GLU A C 1
ATOM 664 O O . GLU A 1 84 ? -3.628 5.888 -12.010 1.00 84.31 84 GLU A O 1
ATOM 669 N N . SER A 1 85 ? -2.815 6.912 -10.173 1.00 80.56 85 SER A N 1
ATOM 670 C CA . SER A 1 85 ? -2.672 8.244 -10.770 1.00 80.56 85 SER A CA 1
ATOM 671 C C . SER A 1 85 ? -1.542 8.279 -11.800 1.00 80.56 85 SER A C 1
ATOM 673 O O . SER A 1 85 ? -1.759 8.648 -12.956 1.00 80.56 85 SER A O 1
ATOM 675 N N . VAL A 1 86 ? -0.347 7.825 -11.412 1.00 80.25 86 VAL A N 1
ATOM 676 C CA . VAL A 1 86 ? 0.866 7.892 -12.240 1.00 80.25 86 VAL A CA 1
ATOM 677 C C . VAL A 1 86 ? 0.829 6.910 -13.412 1.00 80.25 86 VAL A C 1
ATOM 679 O O . VAL A 1 86 ? 1.242 7.264 -14.517 1.00 80.25 86 VAL A O 1
ATOM 682 N N . TYR A 1 87 ? 0.364 5.676 -13.196 1.00 76.25 87 TYR A N 1
ATOM 683 C CA . TYR A 1 87 ? 0.451 4.605 -14.200 1.00 76.25 87 TYR A CA 1
ATOM 684 C C . TYR A 1 87 ? -0.889 4.265 -14.853 1.00 76.25 87 TYR A C 1
ATOM 686 O O . TYR A 1 87 ? -0.906 3.943 -16.039 1.00 76.25 87 TYR A O 1
ATOM 694 N N . GLY A 1 88 ? -1.993 4.362 -14.108 1.00 66.62 88 GLY A N 1
ATOM 695 C CA . GLY A 1 88 ? -3.332 4.038 -14.610 1.00 66.62 88 GLY A CA 1
ATOM 696 C C . GLY A 1 88 ? -4.009 5.186 -15.365 1.00 66.62 88 GLY A C 1
ATOM 697 O O . GLY A 1 88 ? -5.038 4.977 -16.007 1.00 66.62 88 GLY A O 1
ATOM 698 N N . GLY A 1 89 ? -3.464 6.408 -15.290 1.00 64.81 89 GLY A N 1
ATOM 699 C CA . GLY A 1 89 ? -4.077 7.608 -15.873 1.00 64.81 89 GLY A CA 1
ATOM 700 C C . GLY A 1 89 ? -5.383 8.026 -15.187 1.00 64.81 89 GLY A C 1
ATOM 701 O O . GLY A 1 89 ? -6.124 8.853 -15.721 1.00 64.81 89 GLY A O 1
ATOM 702 N N . ASN A 1 90 ? -5.674 7.456 -14.014 1.00 64.00 90 ASN A N 1
ATOM 703 C CA . ASN A 1 90 ? -6.853 7.755 -13.218 1.00 64.00 90 ASN A CA 1
ATOM 704 C C . ASN A 1 90 ? -6.485 8.817 -12.180 1.00 64.00 90 ASN A C 1
ATOM 706 O O . ASN A 1 90 ? -5.928 8.488 -11.136 1.00 64.00 90 ASN A O 1
ATOM 710 N N . THR A 1 91 ? -6.830 10.082 -12.417 1.00 60.72 91 THR A N 1
ATOM 711 C CA . THR A 1 91 ? -6.698 11.128 -11.391 1.00 60.72 91 THR A CA 1
ATOM 712 C C . THR A 1 91 ? -7.787 10.950 -10.331 1.00 60.72 91 THR A C 1
ATOM 714 O O . THR A 1 91 ? -8.791 11.650 -10.310 1.00 60.72 91 THR A O 1
ATOM 717 N N . ILE A 1 92 ? -7.638 9.948 -9.469 1.00 58.34 92 ILE A N 1
ATOM 718 C CA . ILE A 1 92 ? -8.527 9.733 -8.326 1.00 58.34 92 ILE A CA 1
ATOM 719 C C . ILE A 1 92 ? -7.949 10.486 -7.124 1.00 58.34 92 ILE A C 1
ATOM 721 O O . ILE A 1 92 ? -6.769 10.347 -6.804 1.00 58.34 92 ILE A O 1
ATOM 725 N N . GLY A 1 93 ? -8.792 11.239 -6.414 1.00 60.91 93 GLY A N 1
ATOM 726 C CA . GLY A 1 93 ? -8.512 11.661 -5.043 1.00 60.91 93 GLY A CA 1
ATOM 727 C C . GLY A 1 93 ? -7.870 13.032 -4.838 1.00 60.91 93 GLY A C 1
ATOM 728 O O . GLY A 1 93 ? -8.377 14.029 -5.352 1.00 60.91 93 GLY A O 1
ATOM 729 N N . VAL A 1 94 ? -6.792 13.089 -4.034 1.00 58.22 94 VAL A N 1
ATOM 730 C CA . VAL A 1 94 ? -6.132 14.335 -3.566 1.00 58.22 94 VAL A CA 1
ATOM 731 C C . VAL A 1 94 ? -5.803 15.279 -4.721 1.00 58.22 94 VAL A C 1
ATOM 733 O O . VAL A 1 94 ? -5.985 16.489 -4.611 1.00 58.22 94 VAL A O 1
ATOM 736 N N . TYR A 1 95 ? -5.400 14.717 -5.860 1.00 59.50 95 TYR A N 1
ATOM 737 C CA . TYR A 1 95 ? -5.041 15.457 -7.069 1.00 59.50 95 TYR A CA 1
ATOM 738 C C . TYR A 1 95 ? -6.194 16.264 -7.687 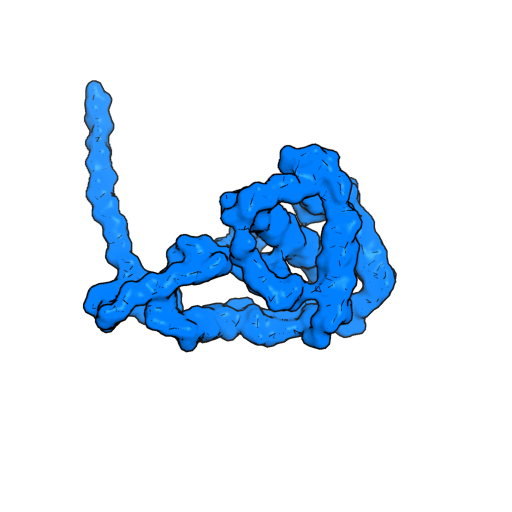1.00 59.50 95 TYR A C 1
ATOM 740 O O . TYR A 1 95 ? -5.937 17.233 -8.396 1.00 59.50 95 TYR A O 1
ATOM 748 N N . ASN A 1 96 ? -7.446 15.920 -7.367 1.00 62.09 96 ASN A N 1
ATOM 749 C CA . ASN A 1 96 ? -8.646 16.646 -7.791 1.00 62.09 96 ASN A CA 1
ATOM 750 C C . ASN A 1 96 ? -9.390 17.314 -6.615 1.00 62.09 96 ASN A C 1
ATOM 752 O O . ASN A 1 96 ? -10.487 17.839 -6.807 1.00 62.09 96 ASN A O 1
ATOM 756 N N . GLY A 1 97 ? -8.826 17.297 -5.399 1.00 65.44 97 GLY A N 1
ATOM 757 C CA . GLY A 1 97 ? -9.474 17.839 -4.196 1.00 65.44 97 GLY A CA 1
ATOM 758 C C . GLY A 1 97 ? -10.720 17.063 -3.752 1.00 65.44 97 GLY A C 1
ATOM 759 O O . GLY A 1 97 ? -11.594 17.623 -3.089 1.00 65.44 97 GLY A O 1
ATOM 760 N N . GLU A 1 98 ? -10.837 15.792 -4.142 1.00 76.19 98 GLU A N 1
ATOM 761 C CA . GLU A 1 98 ? -11.981 14.949 -3.797 1.00 76.19 98 GLU A CA 1
ATOM 762 C C . GLU A 1 98 ? -11.859 14.360 -2.389 1.00 76.19 98 GLU A C 1
ATOM 764 O O . GLU A 1 98 ? -10.772 14.013 -1.928 1.00 76.19 98 GLU A O 1
ATOM 769 N N . ASN A 1 99 ? -13.002 14.165 -1.727 1.00 81.81 99 ASN A N 1
ATOM 770 C CA . ASN A 1 99 ? -13.044 13.401 -0.487 1.00 81.81 99 ASN A CA 1
ATOM 771 C C . ASN A 1 99 ? -12.819 11.908 -0.784 1.00 81.81 99 ASN A C 1
ATOM 773 O O . ASN A 1 99 ? -13.683 11.229 -1.344 1.00 81.81 99 ASN A O 1
ATOM 777 N N . ILE A 1 100 ? -11.667 11.399 -0.358 1.00 88.38 100 ILE A N 1
ATOM 778 C CA . ILE A 1 100 ? -11.224 10.014 -0.558 1.00 88.38 100 ILE A CA 1
ATOM 779 C C . ILE A 1 100 ? -11.486 9.091 0.624 1.00 88.38 100 ILE A C 1
ATOM 781 O O . ILE A 1 100 ? -11.269 7.883 0.503 1.00 88.38 100 ILE A O 1
ATOM 785 N N . LEU A 1 101 ? -12.013 9.596 1.739 1.00 91.56 101 LEU A N 1
ATOM 786 C CA . LEU A 1 101 ? -12.388 8.753 2.868 1.00 91.56 101 LEU A CA 1
ATOM 787 C C . LEU A 1 101 ? -13.340 7.619 2.466 1.00 91.56 101 LEU A C 1
ATOM 789 O O . LEU A 1 101 ? -13.093 6.489 2.886 1.00 91.56 101 LEU A O 1
ATOM 793 N N . PRO A 1 102 ? -14.376 7.815 1.620 1.00 92.88 102 PRO A N 1
ATOM 794 C CA . PRO A 1 102 ? -15.206 6.701 1.163 1.00 92.88 102 PRO A CA 1
ATOM 795 C C . PRO A 1 102 ? -14.408 5.592 0.458 1.00 92.88 102 PRO A C 1
ATOM 797 O O . PRO A 1 102 ? -14.731 4.409 0.603 1.00 92.88 102 PRO A O 1
ATOM 800 N N . LEU A 1 103 ? -13.347 5.949 -0.275 1.00 92.56 103 LEU A N 1
ATOM 801 C CA . LEU A 1 103 ? -12.457 4.986 -0.927 1.00 92.56 103 LEU A CA 1
ATOM 802 C C . LEU A 1 103 ? -11.592 4.253 0.099 1.00 92.56 103 LEU A C 1
ATOM 804 O O . LEU A 1 103 ? -11.464 3.031 0.017 1.00 92.56 103 LEU A O 1
ATOM 808 N N . PHE A 1 104 ? -11.073 4.964 1.100 1.00 95.75 104 PHE A N 1
ATOM 809 C CA . PHE A 1 104 ? -10.324 4.350 2.192 1.00 95.75 104 PHE A CA 1
ATOM 810 C C . PHE A 1 104 ? -11.199 3.405 3.031 1.00 95.75 104 PHE A C 1
ATOM 812 O O . PHE A 1 104 ? -10.811 2.275 3.321 1.00 95.75 104 PHE A O 1
ATOM 819 N N . LYS A 1 105 ? -12.449 3.780 3.323 1.00 97.19 105 LYS A N 1
ATOM 820 C CA . LYS A 1 105 ? -13.409 2.890 3.997 1.00 97.19 105 LYS A CA 1
ATOM 821 C C . LYS A 1 105 ? -13.659 1.620 3.192 1.00 97.19 105 LYS A C 1
ATOM 823 O O . LYS A 1 105 ? -13.672 0.526 3.759 1.00 97.19 105 LYS A O 1
ATOM 828 N N . LYS A 1 106 ? -13.810 1.741 1.870 1.00 96.44 106 LYS A N 1
ATOM 829 C CA . LYS A 1 106 ? -13.931 0.583 0.974 1.00 96.44 106 LYS A CA 1
ATOM 830 C C . LYS A 1 106 ? -12.673 -0.288 1.009 1.00 96.44 106 LYS A C 1
ATOM 832 O O . LYS A 1 106 ? -12.796 -1.510 1.036 1.00 96.44 106 LYS A O 1
ATOM 837 N N . PHE A 1 107 ? -11.490 0.319 1.039 1.00 96.94 107 PHE A N 1
ATOM 838 C CA . PHE A 1 107 ? -10.218 -0.386 1.187 1.00 96.94 107 PHE A CA 1
ATOM 839 C C . PHE A 1 107 ? -10.157 -1.192 2.492 1.00 96.94 107 PHE A C 1
ATOM 841 O O . PHE A 1 107 ? -9.867 -2.386 2.449 1.00 96.94 107 PHE A O 1
ATOM 848 N N . LEU A 1 108 ? -10.542 -0.602 3.628 1.00 98.06 108 LEU A N 1
ATOM 849 C CA . LEU A 1 108 ? -10.610 -1.314 4.909 1.00 98.06 108 LEU A CA 1
ATOM 850 C C . LEU A 1 108 ? -11.631 -2.460 4.890 1.00 98.06 108 LEU A C 1
ATOM 852 O O . LEU A 1 108 ? -11.343 -3.546 5.379 1.00 98.06 108 LEU A O 1
ATOM 856 N N . SER A 1 109 ? -12.801 -2.274 4.269 1.00 98.06 109 SER A N 1
ATOM 857 C CA . SER A 1 109 ? -13.781 -3.365 4.116 1.00 98.06 109 SER A CA 1
ATOM 858 C C . SER A 1 109 ? -13.251 -4.517 3.259 1.00 98.06 109 SER A C 1
ATOM 860 O O . SER A 1 109 ? -13.569 -5.678 3.511 1.00 98.06 109 SER A O 1
ATOM 862 N N . LEU A 1 110 ? -12.421 -4.223 2.253 1.00 97.62 110 LEU A N 1
ATOM 863 C CA . LEU A 1 110 ? -11.728 -5.268 1.505 1.00 97.62 110 LEU A CA 1
ATOM 864 C C . LEU A 1 110 ? -10.698 -5.974 2.386 1.00 97.62 110 LEU A C 1
ATOM 866 O O . LEU A 1 110 ? -10.668 -7.202 2.363 1.00 97.62 110 LEU A O 1
ATOM 870 N N . ALA A 1 111 ? -9.916 -5.242 3.182 1.00 96.88 111 ALA A N 1
ATOM 871 C CA . ALA A 1 111 ? -8.933 -5.824 4.094 1.00 96.88 111 ALA A CA 1
ATOM 872 C C . ALA A 1 111 ? -9.590 -6.778 5.107 1.00 96.88 111 ALA A C 1
ATOM 874 O O . ALA A 1 111 ? -9.126 -7.902 5.274 1.00 96.88 111 ALA A O 1
ATOM 875 N N . GLU A 1 112 ? -10.727 -6.387 5.686 1.00 97.00 112 GLU A N 1
ATOM 876 C CA . GLU A 1 112 ? -11.529 -7.213 6.604 1.00 97.00 112 GLU A CA 1
ATOM 877 C C . GLU A 1 112 ? -12.100 -8.473 5.942 1.00 97.00 112 GLU A C 1
ATOM 879 O O . GLU A 1 112 ? -12.286 -9.495 6.597 1.00 97.00 112 GLU A O 1
ATOM 884 N N . SER A 1 113 ? -12.345 -8.435 4.629 1.00 96.00 113 SER A N 1
ATOM 885 C CA . SER A 1 113 ? -12.790 -9.613 3.873 1.00 96.00 113 SER A CA 1
ATOM 886 C C . SER A 1 113 ? -11.668 -10.618 3.580 1.00 96.00 113 SER A C 1
ATOM 888 O O . SER A 1 113 ? -11.947 -11.723 3.105 1.00 96.00 113 SER A O 1
ATOM 890 N N . ARG A 1 114 ? -10.396 -10.252 3.798 1.00 93.50 114 ARG A N 1
ATOM 891 C CA . ARG A 1 114 ? -9.252 -11.135 3.537 1.00 93.50 114 ARG A CA 1
ATOM 892 C C . ARG A 1 114 ? -8.991 -12.025 4.738 1.00 93.50 114 ARG A C 1
ATOM 894 O O . ARG A 1 114 ? -8.753 -11.563 5.850 1.00 93.50 114 ARG A O 1
ATOM 901 N N . GLN A 1 115 ? -8.991 -13.330 4.491 1.00 89.00 115 GLN A N 1
ATOM 902 C CA . GLN A 1 115 ? -8.675 -14.300 5.524 1.00 89.00 115 GLN A CA 1
ATOM 903 C C . GLN A 1 115 ? -7.243 -14.080 6.020 1.00 89.00 115 GLN A C 1
ATOM 905 O O . GLN A 1 115 ? -6.318 -13.997 5.220 1.00 89.00 115 GLN A O 1
ATOM 910 N N . LYS A 1 116 ? -7.082 -14.018 7.346 1.00 88.94 116 LYS A N 1
ATOM 911 C CA . LYS A 1 116 ? -5.802 -13.867 8.051 1.00 88.94 116 LYS A CA 1
ATOM 912 C C . LYS A 1 116 ? -5.035 -12.577 7.790 1.00 88.94 116 LYS A 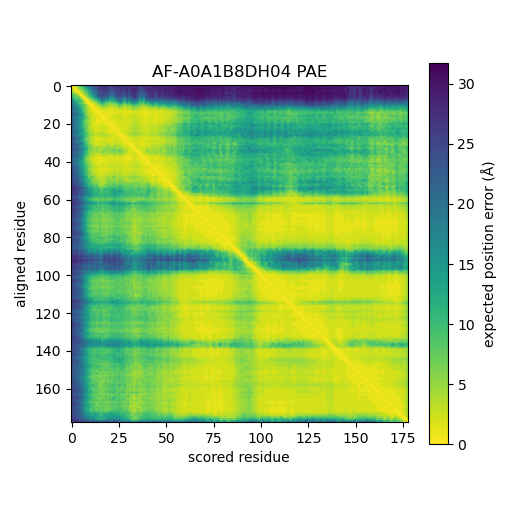C 1
ATOM 914 O O . LYS A 1 116 ? -4.054 -12.409 8.472 1.00 88.94 116 LYS A O 1
ATOM 919 N N . LEU A 1 117 ? -5.454 -11.657 6.923 1.00 92.94 117 LEU A N 1
ATOM 920 C CA . LEU A 1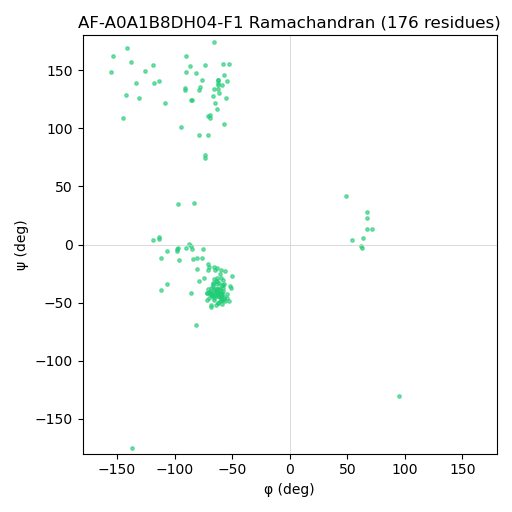 117 ? -4.641 -10.473 6.617 1.00 92.94 117 LEU A CA 1
ATOM 921 C C . LEU A 1 117 ? -4.468 -9.524 7.816 1.00 92.94 117 LEU A C 1
ATOM 923 O O . LEU A 1 117 ? -3.376 -9.009 8.053 1.00 92.94 117 LEU A O 1
ATOM 927 N N . LEU A 1 118 ? -5.560 -9.265 8.537 1.00 95.38 118 LEU A N 1
ATOM 928 C CA . LEU A 1 118 ? -5.576 -8.331 9.658 1.00 95.38 118 LEU A CA 1
ATOM 929 C C . LEU A 1 118 ? -5.246 -9.043 10.978 1.00 95.38 118 LEU A C 1
ATOM 931 O O . LEU A 1 118 ? -5.606 -10.216 11.136 1.00 95.38 118 LEU A O 1
ATOM 935 N N . PRO A 1 119 ? -4.598 -8.343 11.929 1.00 95.69 119 PRO A N 1
ATOM 936 C CA . PRO A 1 119 ? -4.294 -8.891 13.246 1.00 95.69 119 PRO A CA 1
ATOM 937 C C . PRO A 1 119 ? -5.545 -9.353 13.994 1.00 95.69 119 PRO A C 1
ATOM 939 O O . PRO A 1 119 ? -6.637 -8.827 13.793 1.00 95.69 119 PRO A O 1
ATOM 942 N N . THR A 1 120 ? -5.388 -10.293 14.925 1.00 94.88 120 THR A N 1
ATOM 943 C CA . THR A 1 120 ? -6.518 -10.865 15.683 1.00 94.88 120 THR A CA 1
ATOM 944 C C . THR A 1 120 ? -7.239 -9.866 16.582 1.00 94.88 120 THR A C 1
ATOM 946 O O . THR A 1 120 ? -8.378 -10.113 16.967 1.00 94.88 120 THR A O 1
ATOM 949 N N . TRP A 1 121 ? -6.570 -8.775 16.953 1.00 95.50 121 TRP A N 1
ATOM 950 C CA . TRP A 1 121 ? -7.154 -7.691 17.737 1.00 95.50 121 TRP A CA 1
ATOM 951 C C . TRP A 1 121 ? -7.977 -6.719 16.881 1.00 95.50 121 TRP A C 1
ATOM 953 O O . TRP A 1 121 ? -8.703 -5.908 17.442 1.00 95.50 121 TRP A O 1
ATOM 963 N N . TRP A 1 122 ? -7.901 -6.793 15.545 1.00 97.62 122 TRP A N 1
ATOM 964 C CA . TRP A 1 122 ? -8.638 -5.885 14.670 1.00 97.62 122 TRP A CA 1
ATOM 965 C C . TRP A 1 122 ? -10.148 -6.075 14.812 1.00 97.62 122 TRP A C 1
ATOM 967 O O . TRP A 1 122 ? -10.686 -7.151 14.532 1.00 97.62 122 TRP A O 1
ATOM 977 N N . SER A 1 123 ? -10.848 -5.006 15.181 1.00 97.25 123 SER A N 1
ATOM 978 C CA . SER A 1 123 ? -12.303 -4.970 15.267 1.00 97.25 123 SER A CA 1
ATOM 979 C C . SER A 1 123 ? -12.878 -3.678 14.677 1.00 97.25 123 SER A C 1
ATOM 981 O O . SER A 1 123 ? -12.171 -2.831 14.129 1.00 97.25 123 SER A O 1
ATOM 983 N N . SER A 1 124 ? -14.196 -3.498 14.801 1.00 97.31 124 SER A N 1
ATOM 984 C CA . SER A 1 124 ? -14.861 -2.253 14.407 1.00 97.31 124 SER A CA 1
ATOM 985 C C . SER A 1 124 ? -14.362 -1.027 15.180 1.00 97.31 124 SER A C 1
ATOM 987 O O . SER A 1 124 ? -14.489 0.086 14.675 1.00 97.31 124 SER A O 1
ATOM 989 N N . VAL A 1 125 ? -13.829 -1.215 16.394 1.00 97.88 125 VAL A N 1
ATOM 990 C CA . VAL A 1 125 ? -13.258 -0.126 17.203 1.00 97.88 125 VAL A CA 1
ATOM 991 C C . VAL A 1 125 ? -11.978 0.380 16.546 1.00 97.88 125 VAL A C 1
ATOM 993 O O . VAL A 1 125 ? -11.881 1.558 16.210 1.00 97.88 125 VAL A O 1
ATOM 996 N N . GLU A 1 126 ? -11.043 -0.523 16.262 1.00 98.06 126 GLU A N 1
ATOM 997 C CA . GLU A 1 126 ? -9.758 -0.194 15.641 1.00 98.06 126 GLU A CA 1
ATOM 998 C C . GLU A 1 126 ? -9.941 0.306 14.212 1.00 98.06 126 GLU A C 1
ATOM 1000 O O . GLU A 1 126 ? -9.246 1.225 13.783 1.00 98.06 126 GLU A O 1
ATOM 1005 N N . ARG A 1 127 ? -10.945 -0.212 13.497 1.00 98.06 127 ARG A N 1
ATOM 1006 C CA . ARG A 1 127 ? -11.367 0.349 12.213 1.00 98.06 127 ARG A CA 1
ATOM 1007 C C . ARG A 1 127 ? -11.745 1.829 12.342 1.00 98.06 127 ARG A C 1
ATOM 1009 O O . ARG A 1 127 ? -11.288 2.640 11.540 1.00 98.06 127 ARG A O 1
ATOM 1016 N N . GLY A 1 128 ? -12.570 2.186 13.328 1.00 97.50 128 GLY A N 1
ATOM 1017 C CA . GLY A 1 128 ? -12.988 3.571 13.561 1.00 97.50 128 GLY A CA 1
ATOM 1018 C C .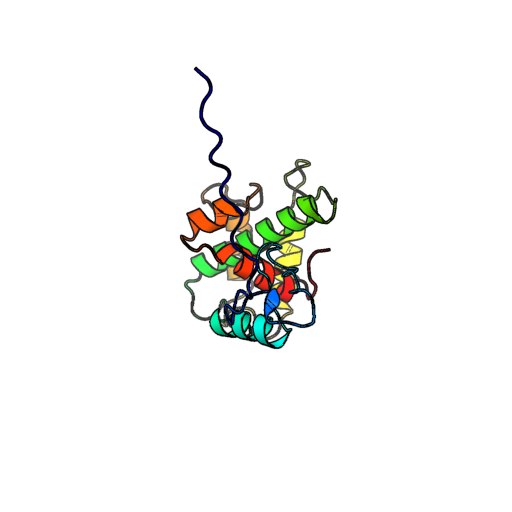 GLY A 1 128 ? -11.819 4.489 13.925 1.00 97.50 128 GLY A C 1
ATOM 1019 O O . GLY A 1 128 ? -11.727 5.604 13.412 1.00 97.50 128 GLY A O 1
ATOM 1020 N N . GLU A 1 129 ? -10.891 4.003 14.749 1.00 96.94 129 GLU A N 1
ATOM 1021 C CA . GLU A 1 129 ? -9.663 4.732 15.082 1.00 96.94 129 GLU A CA 1
ATOM 1022 C C . GLU A 1 129 ? -8.753 4.918 13.865 1.00 96.94 129 GLU A C 1
ATOM 1024 O O . GLU A 1 129 ? -8.256 6.019 13.637 1.00 96.94 129 GLU A O 1
ATOM 1029 N N . CYS A 1 130 ? -8.593 3.889 13.031 1.00 97.69 130 CYS A N 1
ATOM 1030 C CA . CYS A 1 130 ? -7.824 3.972 11.793 1.00 97.69 130 CYS A CA 1
ATOM 103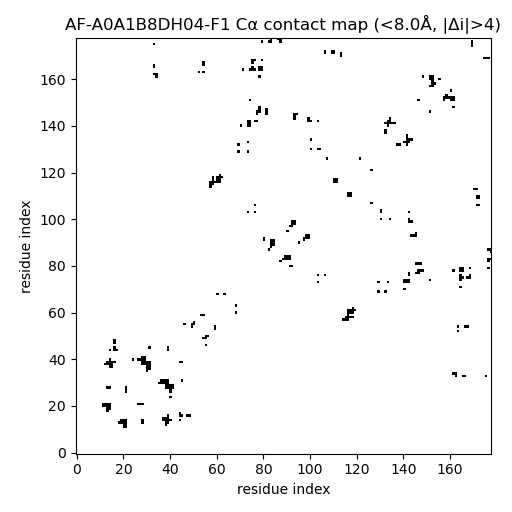1 C C . CYS A 1 130 ? -8.435 4.986 10.812 1.00 97.69 130 CYS A C 1
ATOM 1033 O O . CYS A 1 130 ? -7.709 5.815 10.269 1.00 97.69 130 CYS A O 1
ATOM 1035 N N . GLU A 1 131 ? -9.763 4.986 10.632 1.00 96.81 131 GLU A N 1
ATOM 1036 C CA . GLU A 1 131 ? -10.472 5.993 9.824 1.00 96.81 131 GLU A CA 1
ATOM 1037 C C . GLU A 1 131 ? -10.251 7.416 10.366 1.00 96.81 131 GLU A C 1
ATOM 1039 O O . GLU A 1 131 ? -10.005 8.336 9.591 1.00 96.81 131 GLU A O 1
ATOM 1044 N N . ARG A 1 132 ? -10.294 7.602 11.691 1.00 95.31 132 ARG A N 1
ATOM 1045 C CA . ARG A 1 132 ? -10.076 8.906 12.336 1.00 95.31 132 ARG A CA 1
ATOM 1046 C C . ARG A 1 132 ? -8.634 9.394 12.195 1.00 95.31 132 ARG A C 1
ATOM 1048 O O . ARG A 1 132 ? -8.418 10.579 11.959 1.00 95.31 132 ARG A O 1
ATOM 1055 N N . LEU A 1 133 ? -7.658 8.504 12.368 1.00 95.25 133 LEU A N 1
ATOM 1056 C CA . LEU A 1 133 ? -6.233 8.814 12.211 1.00 95.25 133 LEU A CA 1
ATOM 1057 C C . LEU A 1 133 ? -5.883 9.148 10.761 1.00 95.25 133 LEU A C 1
ATOM 1059 O O . LEU A 1 133 ? -5.074 10.038 10.527 1.00 95.25 133 LEU A O 1
ATOM 1063 N N . ALA A 1 134 ? -6.530 8.482 9.803 1.00 93.94 134 ALA A N 1
ATOM 1064 C CA . ALA A 1 134 ? -6.305 8.686 8.377 1.00 93.94 134 ALA A CA 1
ATOM 1065 C C . ALA A 1 134 ? -6.580 10.122 7.903 1.00 93.94 134 ALA A C 1
ATOM 1067 O O . ALA A 1 134 ? -5.950 10.553 6.945 1.00 93.94 134 ALA A O 1
ATOM 1068 N N . GLU A 1 135 ? -7.490 10.854 8.555 1.00 90.94 135 GLU A N 1
ATOM 1069 C CA . GLU A 1 135 ? -7.886 12.224 8.185 1.00 90.94 135 GLU A CA 1
ATOM 1070 C C . GLU A 1 135 ? -7.495 13.286 9.221 1.00 90.94 135 GLU A C 1
ATOM 1072 O O . GLU A 1 135 ? -7.892 14.447 9.103 1.00 90.94 135 GLU A O 1
ATOM 1077 N N . SER A 1 136 ? -6.773 12.922 10.282 1.00 88.44 136 SER A N 1
ATOM 1078 C CA . SER A 1 136 ? -6.588 13.836 11.413 1.00 88.44 136 SER A CA 1
ATOM 1079 C C . SER A 1 136 ? -5.688 15.036 11.103 1.00 88.44 136 SER A C 1
ATOM 1081 O O . SER A 1 136 ? -5.694 15.998 11.874 1.00 88.44 136 SER A O 1
ATOM 1083 N N . GLY A 1 137 ? -4.864 14.971 10.049 1.00 84.00 137 GLY A N 1
ATOM 1084 C CA . GLY A 1 137 ? -3.836 15.975 9.747 1.00 84.00 137 GLY A CA 1
ATOM 1085 C C . GLY A 1 137 ? -2.740 16.098 10.807 1.00 84.00 137 GLY A C 1
ATOM 1086 O O . GLY A 1 137 ? -1.906 16.998 10.736 1.00 84.00 137 GLY A O 1
ATOM 1087 N N . SER A 1 138 ? -2.742 15.231 11.825 1.00 83.81 138 SER A N 1
ATOM 1088 C CA . SER A 1 138 ? -1.866 15.346 12.997 1.00 83.81 138 SER A CA 1
ATOM 1089 C C . SER A 1 138 ? -0.616 14.474 12.916 1.00 83.81 138 SER A C 1
ATOM 1091 O O . SER A 1 138 ? 0.214 14.512 13.822 1.00 83.81 138 SER A O 1
ATOM 1093 N N . GLN A 1 139 ? -0.505 13.647 11.880 1.00 89.81 139 GLN A N 1
ATOM 1094 C CA . GLN A 1 139 ? 0.580 12.694 11.687 1.00 89.81 139 GLN A CA 1
ATOM 1095 C C . GLN A 1 139 ? 0.987 12.626 10.216 1.00 89.81 139 GLN A C 1
ATOM 1097 O O . GLN A 1 139 ? 0.314 13.169 9.348 1.00 89.81 139 GLN A O 1
ATOM 1102 N N . TRP A 1 140 ? 2.109 11.960 9.947 1.00 94.69 140 TRP A N 1
ATOM 1103 C CA . TRP A 1 140 ? 2.654 11.848 8.596 1.00 94.69 140 TRP A CA 1
ATOM 1104 C C . TRP A 1 140 ? 1.758 11.032 7.650 1.00 94.69 140 TRP A C 1
ATOM 1106 O O . TRP A 1 140 ? 1.578 11.407 6.492 1.00 94.69 140 TRP A O 1
ATOM 1116 N N . SER A 1 141 ? 1.186 9.929 8.142 1.00 95.06 141 SER A N 1
ATOM 1117 C CA . SER A 1 141 ? 0.247 9.100 7.384 1.00 95.06 141 SER A CA 1
ATOM 1118 C C . SER A 1 141 ? -1.137 9.759 7.381 1.00 95.06 141 SER A C 1
ATOM 1120 O O . SER A 1 141 ? -1.916 9.564 8.314 1.00 95.06 141 SER A O 1
ATOM 1122 N N . ASP A 1 142 ? -1.420 10.534 6.334 1.00 93.50 142 ASP A N 1
ATOM 1123 C CA . ASP A 1 142 ? -2.692 11.226 6.087 1.00 93.50 142 ASP A CA 1
ATOM 1124 C C . ASP A 1 142 ? -3.149 10.952 4.653 1.00 93.50 142 ASP A C 1
ATOM 1126 O O . ASP A 1 142 ? -2.397 11.176 3.699 1.00 93.50 142 ASP A O 1
ATOM 1130 N N . ILE A 1 143 ? -4.379 10.465 4.483 1.00 93.00 143 ILE A N 1
ATOM 1131 C CA . ILE A 1 143 ? -4.904 10.122 3.158 1.00 93.00 143 ILE A CA 1
ATOM 1132 C C . ILE A 1 143 ? -5.001 11.349 2.252 1.00 93.00 143 ILE A C 1
ATOM 1134 O O . ILE A 1 143 ? -4.788 11.212 1.051 1.00 93.00 143 ILE A O 1
ATOM 1138 N N . ASN A 1 144 ? -5.249 12.538 2.807 1.00 89.31 144 ASN A N 1
ATOM 1139 C CA . ASN A 1 144 ? -5.405 13.794 2.069 1.00 89.31 144 ASN A CA 1
ATOM 1140 C C . ASN A 1 144 ? -4.079 14.370 1.555 1.00 89.31 144 ASN A C 1
ATOM 1142 O O . ASN A 1 144 ? -4.083 15.370 0.839 1.00 89.31 144 ASN A O 1
ATOM 1146 N N . CYS A 1 145 ? -2.954 13.744 1.894 1.00 89.06 145 CYS A N 1
ATOM 1147 C CA . CYS A 1 145 ? -1.632 14.129 1.431 1.00 89.06 145 CYS A CA 1
ATOM 1148 C C . CYS A 1 145 ? -1.115 13.094 0.429 1.00 89.06 145 CYS A C 1
ATOM 1150 O O . CYS A 1 145 ? -0.947 11.914 0.761 1.00 89.06 145 CYS A O 1
ATOM 1152 N N . ALA A 1 146 ? -0.805 13.557 -0.785 1.00 87.19 146 ALA A N 1
ATOM 1153 C CA . ALA A 1 146 ? -0.081 12.764 -1.774 1.00 87.19 146 ALA A CA 1
ATOM 1154 C C . ALA A 1 146 ? 1.221 12.197 -1.183 1.00 87.19 146 ALA A C 1
ATOM 1156 O O . ALA A 1 146 ? 1.742 12.713 -0.188 1.00 87.19 146 ALA A O 1
ATOM 1157 N N . VAL A 1 147 ? 1.707 11.098 -1.760 1.00 91.81 147 VAL A N 1
ATOM 1158 C CA . VAL A 1 147 ? 2.955 10.482 -1.318 1.00 91.81 147 VAL A CA 1
ATOM 1159 C C . VAL A 1 147 ? 3.739 9.945 -2.498 1.00 91.81 147 VAL A C 1
ATOM 1161 O O . VAL A 1 147 ? 3.228 9.159 -3.292 1.00 91.81 147 VAL A O 1
ATOM 1164 N N . GLU A 1 148 ? 5.004 10.323 -2.577 1.00 91.00 148 GLU A N 1
ATOM 1165 C CA . GLU A 1 148 ? 5.939 9.771 -3.538 1.00 91.00 148 GLU A CA 1
ATOM 1166 C C . GLU A 1 148 ? 6.662 8.541 -2.980 1.00 91.00 148 GLU A C 1
ATOM 1168 O O . GLU A 1 148 ? 6.764 8.282 -1.774 1.00 91.00 148 GLU A O 1
ATOM 1173 N N . LYS A 1 149 ? 7.246 7.768 -3.898 1.00 90.12 149 LYS A N 1
ATOM 1174 C CA . LYS A 1 149 ? 8.051 6.591 -3.562 1.00 90.12 149 LYS A CA 1
ATOM 1175 C C . LYS A 1 149 ? 9.179 6.923 -2.577 1.00 90.12 149 LYS A C 1
ATOM 1177 O O . LYS A 1 149 ? 9.384 6.147 -1.647 1.00 90.12 149 LYS A O 1
ATOM 1182 N N . SER A 1 150 ? 9.926 8.002 -2.806 1.00 92.19 150 SER A N 1
ATOM 1183 C CA . SER A 1 150 ? 11.060 8.407 -1.961 1.00 92.19 150 SER A CA 1
ATOM 1184 C C . SER A 1 150 ? 10.616 8.798 -0.558 1.00 92.19 150 SER A C 1
ATOM 1186 O O . SER A 1 150 ? 11.254 8.395 0.405 1.00 92.19 150 SER A O 1
ATOM 1188 N N . GLU A 1 151 ? 9.478 9.475 -0.420 1.00 94.44 151 GLU A N 1
ATOM 1189 C CA . GLU A 1 151 ? 8.966 9.894 0.889 1.00 94.44 151 GLU A CA 1
ATOM 1190 C C . GLU A 1 151 ? 8.629 8.695 1.784 1.00 94.44 151 GLU A C 1
ATOM 1192 O O . GLU A 1 151 ? 8.928 8.703 2.976 1.00 94.44 151 GLU A O 1
ATOM 1197 N N . ILE A 1 152 ? 8.079 7.619 1.209 1.00 95.00 152 ILE A N 1
ATOM 1198 C CA . ILE A 1 152 ? 7.853 6.353 1.928 1.00 95.00 152 ILE A CA 1
ATOM 1199 C C . ILE A 1 152 ? 9.177 5.679 2.302 1.00 95.00 152 ILE A C 1
ATOM 1201 O O . ILE A 1 152 ? 9.282 5.096 3.380 1.00 95.00 152 ILE A O 1
ATOM 1205 N N . GLN A 1 153 ? 10.186 5.728 1.427 1.00 94.50 153 GLN A N 1
ATOM 1206 C CA . GLN A 1 153 ? 11.504 5.160 1.734 1.00 94.50 153 GLN A CA 1
ATOM 1207 C C . GLN A 1 153 ? 12.151 5.887 2.913 1.00 94.50 153 GLN A C 1
ATOM 1209 O O . GLN A 1 153 ? 12.650 5.227 3.825 1.00 94.50 153 GLN A O 1
ATOM 1214 N N . ASP A 1 154 ? 12.083 7.217 2.910 1.00 95.44 154 ASP A N 1
ATOM 1215 C CA . ASP A 1 154 ? 12.669 8.068 3.940 1.00 95.44 154 ASP A CA 1
ATOM 1216 C C . ASP A 1 154 ? 11.912 7.944 5.268 1.00 95.44 154 ASP A C 1
ATOM 1218 O O . ASP A 1 154 ? 12.537 7.739 6.308 1.00 95.44 154 ASP A O 1
ATOM 1222 N N . HIS A 1 155 ? 10.573 7.987 5.248 1.00 96.25 155 HIS A N 1
ATOM 1223 C CA . HIS A 1 155 ? 9.749 7.901 6.460 1.00 96.25 155 HIS A CA 1
ATOM 1224 C C . HIS A 1 155 ? 9.972 6.596 7.230 1.00 96.25 155 HIS A C 1
ATOM 1226 O O . HIS A 1 155 ? 10.136 6.605 8.450 1.00 96.25 155 HIS A O 1
ATOM 1232 N N . TYR A 1 156 ? 10.007 5.470 6.515 1.00 94.75 156 TYR A N 1
ATOM 1233 C CA . TYR A 1 156 ? 10.185 4.151 7.118 1.00 94.75 156 TYR A CA 1
ATOM 1234 C C . TYR A 1 156 ? 11.655 3.722 7.233 1.00 94.75 156 TYR A C 1
ATOM 1236 O O . TYR A 1 156 ? 11.930 2.649 7.771 1.00 94.75 156 TYR A O 1
ATOM 1244 N N . ASN A 1 157 ? 12.596 4.531 6.728 1.00 94.81 157 ASN A N 1
ATOM 1245 C CA . ASN A 1 157 ? 14.017 4.193 6.614 1.00 94.81 157 ASN A CA 1
ATOM 1246 C C . ASN A 1 157 ? 14.244 2.805 5.971 1.00 94.81 157 ASN A C 1
ATOM 1248 O O . ASN A 1 157 ? 15.066 2.000 6.417 1.00 94.81 157 ASN A O 1
ATOM 1252 N N . ASP A 1 158 ? 13.467 2.503 4.929 1.00 90.94 158 ASP A N 1
ATOM 1253 C CA . ASP A 1 158 ? 13.485 1.219 4.233 1.00 90.94 158 ASP A CA 1
ATOM 1254 C C . ASP A 1 158 ? 13.240 1.415 2.732 1.00 90.94 158 ASP A C 1
ATOM 1256 O O . ASP A 1 158 ? 12.128 1.662 2.260 1.00 90.94 158 ASP A O 1
ATOM 1260 N N . ASN A 1 159 ? 14.304 1.212 1.950 1.00 88.62 159 ASN A N 1
ATOM 1261 C CA . ASN A 1 159 ? 14.292 1.321 0.490 1.00 88.62 159 ASN A CA 1
ATOM 1262 C C . ASN A 1 159 ? 13.258 0.413 -0.194 1.00 88.62 159 ASN A C 1
ATOM 1264 O O . ASN A 1 159 ? 12.870 0.664 -1.341 1.00 88.62 159 ASN A O 1
ATOM 1268 N N . LEU A 1 160 ? 12.834 -0.658 0.471 1.00 86.56 160 LEU A N 1
ATOM 1269 C CA . LEU A 1 160 ? 11.891 -1.643 -0.043 1.00 86.56 160 LEU A CA 1
ATOM 1270 C C . LEU A 1 160 ? 10.467 -1.396 0.444 1.00 86.56 160 LEU A C 1
ATOM 1272 O O . LEU A 1 160 ? 9.546 -2.073 -0.019 1.00 86.56 160 LEU A O 1
ATOM 1276 N N . MET A 1 161 ? 10.253 -0.412 1.314 1.00 92.00 161 MET A N 1
ATOM 1277 C CA . MET A 1 161 ? 8.938 -0.138 1.869 1.00 92.00 161 MET A CA 1
ATOM 1278 C C . MET A 1 161 ? 7.863 0.169 0.821 1.00 92.00 161 MET A C 1
ATOM 1280 O O . MET A 1 161 ? 6.780 -0.410 0.918 1.00 92.00 161 MET A O 1
ATOM 1284 N N . PRO A 1 162 ? 8.131 0.928 -0.261 1.00 91.62 162 PRO A N 1
ATOM 1285 C CA . PRO A 1 162 ? 7.134 1.106 -1.318 1.00 91.62 162 PRO A CA 1
ATOM 1286 C C . PRO A 1 162 ? 6.701 -0.223 -1.952 1.00 91.62 162 PRO A C 1
ATOM 1288 O O . PRO A 1 162 ? 5.542 -0.407 -2.311 1.00 91.62 162 PRO A O 1
ATOM 1291 N N . MET A 1 163 ? 7.615 -1.193 -2.074 1.00 86.69 163 MET A N 1
ATOM 1292 C CA . MET A 1 163 ? 7.274 -2.523 -2.583 1.00 86.69 163 MET A CA 1
ATOM 1293 C C . MET A 1 163 ? 6.382 -3.285 -1.596 1.00 86.69 163 MET A C 1
ATOM 1295 O O . MET A 1 163 ? 5.401 -3.893 -2.027 1.00 86.69 163 MET A O 1
ATOM 1299 N N . LYS A 1 164 ? 6.679 -3.214 -0.291 1.00 90.00 164 LYS A N 1
ATOM 1300 C CA . LYS A 1 164 ? 5.849 -3.799 0.777 1.00 90.00 164 LYS A CA 1
ATOM 1301 C C . LYS A 1 164 ? 4.432 -3.223 0.751 1.00 90.00 164 LYS A C 1
ATOM 1303 O O . LYS A 1 164 ? 3.471 -3.988 0.697 1.00 90.00 164 LYS A O 1
ATOM 1308 N N . MET A 1 165 ? 4.310 -1.896 0.665 1.00 93.06 165 MET A N 1
ATOM 1309 C CA . MET A 1 165 ? 3.031 -1.182 0.563 1.00 93.06 165 MET A CA 1
ATOM 1310 C C . MET A 1 165 ? 2.192 -1.638 -0.628 1.00 93.06 165 MET A C 1
ATOM 1312 O O . MET A 1 165 ? 0.997 -1.898 -0.484 1.00 93.06 165 MET A O 1
ATOM 1316 N N . ARG A 1 166 ? 2.817 -1.791 -1.799 1.00 90.69 166 ARG A N 1
ATOM 1317 C CA . ARG A 1 166 ? 2.135 -2.241 -3.021 1.00 90.69 166 ARG A CA 1
ATOM 1318 C C . ARG A 1 166 ? 1.690 -3.693 -2.953 1.00 90.69 166 ARG A C 1
ATOM 1320 O O . ARG A 1 166 ? 0.619 -4.026 -3.452 1.00 90.69 166 ARG A O 1
ATOM 1327 N N . ILE A 1 167 ? 2.493 -4.564 -2.341 1.00 87.75 167 ILE A N 1
ATOM 1328 C CA . ILE A 1 167 ? 2.109 -5.965 -2.128 1.00 87.75 167 ILE A CA 1
ATOM 1329 C C . ILE A 1 167 ? 0.922 -6.044 -1.171 1.00 87.75 167 ILE A C 1
AT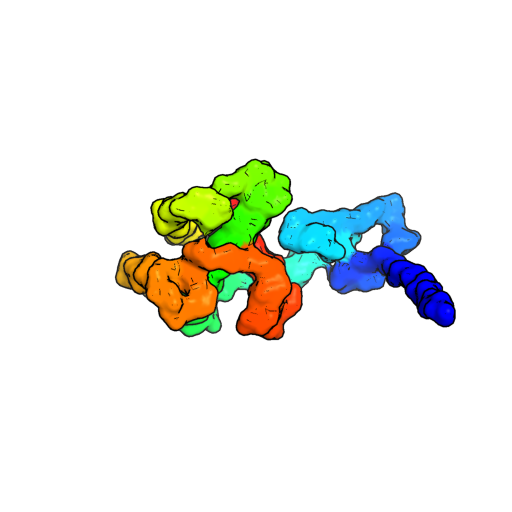OM 1331 O O . ILE A 1 167 ? -0.047 -6.734 -1.481 1.00 87.75 167 ILE A O 1
ATOM 1335 N N . LEU A 1 168 ? 0.961 -5.302 -0.062 1.00 92.31 168 LEU A N 1
ATOM 1336 C CA . LEU A 1 168 ? -0.152 -5.227 0.881 1.00 92.31 168 LEU A CA 1
ATOM 1337 C C . LEU A 1 168 ? -1.433 -4.720 0.199 1.00 92.31 168 LEU A C 1
ATOM 1339 O O . LEU A 1 168 ? -2.476 -5.367 0.297 1.00 92.31 168 LEU A O 1
ATOM 1343 N N . ALA A 1 169 ? -1.342 -3.633 -0.571 1.00 92.88 169 ALA A N 1
ATOM 1344 C CA . ALA A 1 169 ? -2.478 -3.090 -1.311 1.00 92.88 169 ALA A CA 1
ATOM 1345 C C . ALA A 1 169 ? -3.045 -4.107 -2.310 1.00 92.88 169 ALA A C 1
ATOM 1347 O O . ALA A 1 169 ? -4.258 -4.272 -2.405 1.00 92.88 169 ALA A O 1
ATOM 1348 N N . GLU A 1 170 ? -2.189 -4.821 -3.042 1.00 90.75 170 GLU A N 1
ATOM 1349 C CA . GLU A 1 170 ? -2.613 -5.867 -3.975 1.00 90.75 170 GLU A CA 1
ATOM 1350 C C . GLU A 1 170 ? -3.338 -7.017 -3.271 1.00 90.75 170 GLU A C 1
ATOM 1352 O O . GLU A 1 170 ? -4.372 -7.461 -3.770 1.00 90.75 170 GLU A O 1
ATOM 1357 N N . LYS A 1 171 ? -2.862 -7.460 -2.100 1.00 90.12 171 LYS A N 1
ATOM 1358 C CA . LYS A 1 171 ? -3.556 -8.471 -1.284 1.00 90.12 171 LYS A CA 1
ATOM 1359 C C . LYS A 1 171 ? -4.936 -7.983 -0.842 1.00 90.12 171 LYS A C 1
ATOM 1361 O O . LYS A 1 171 ? -5.924 -8.712 -0.958 1.00 90.12 171 LYS A O 1
ATOM 1366 N N . ILE A 1 172 ? -5.032 -6.727 -0.408 1.00 94.44 172 ILE A N 1
ATOM 1367 C CA . ILE A 1 172 ? -6.298 -6.108 0.002 1.00 94.44 172 ILE A CA 1
ATOM 1368 C C . ILE A 1 172 ? -7.256 -6.008 -1.186 1.00 94.44 172 ILE A C 1
ATOM 1370 O O . ILE A 1 172 ? -8.370 -6.524 -1.128 1.00 94.44 172 ILE A O 1
ATOM 1374 N N . TYR A 1 173 ? -6.829 -5.448 -2.315 1.00 92.19 173 TYR A N 1
ATOM 1375 C CA . TYR A 1 173 ? -7.679 -5.321 -3.502 1.00 92.19 173 TYR A CA 1
ATOM 1376 C C . TYR A 1 173 ? -7.955 -6.653 -4.211 1.00 92.19 173 TYR A C 1
ATOM 1378 O O . TYR A 1 173 ? -8.958 -6.768 -4.913 1.00 92.19 173 TYR A O 1
ATOM 1386 N N . GLY A 1 174 ? -7.107 -7.665 -4.016 1.00 88.81 174 GLY A N 1
ATOM 1387 C CA . GLY A 1 174 ? -7.127 -8.920 -4.771 1.00 88.81 174 GLY A CA 1
ATOM 1388 C C . GLY A 1 174 ? -6.653 -8.765 -6.222 1.00 88.81 174 GLY A C 1
ATOM 1389 O O . GLY A 1 174 ? -6.895 -9.649 -7.040 1.00 88.81 174 GLY A O 1
ATOM 1390 N N . LYS A 1 175 ? -6.027 -7.629 -6.565 1.00 84.56 175 LYS A N 1
ATOM 1391 C CA . LYS A 1 175 ? -5.519 -7.319 -7.909 1.00 84.56 175 LYS A CA 1
ATOM 1392 C C . LYS A 1 175 ? -4.380 -6.296 -7.878 1.00 84.56 175 LYS A C 1
ATOM 1394 O O . LYS A 1 175 ? -4.358 -5.392 -7.037 1.00 84.56 175 LYS A O 1
ATOM 1399 N N . GLY A 1 176 ? -3.458 -6.417 -8.835 1.00 77.56 176 GLY A N 1
ATOM 1400 C CA . GLY A 1 176 ? -2.394 -5.434 -9.066 1.00 77.56 176 GLY A CA 1
ATOM 1401 C C . GLY A 1 176 ? -2.936 -4.079 -9.537 1.00 77.56 176 GLY A C 1
ATOM 1402 O O . GLY A 1 176 ? -4.144 -3.924 -9.743 1.00 77.56 176 GLY A O 1
ATOM 1403 N N . PHE A 1 177 ? -2.057 -3.086 -9.654 1.00 70.50 177 PHE A N 1
ATOM 1404 C CA . PHE A 1 177 ? -2.352 -1.805 -10.308 1.00 70.50 177 PHE A CA 1
ATOM 1405 C C . PHE A 1 177 ? -1.977 -1.922 -11.790 1.00 70.50 177 PHE A C 1
ATOM 1407 O O . PHE A 1 177 ? -0.951 -2.528 -12.107 1.00 70.50 177 PHE A O 1
ATOM 1414 N N . MET A 1 178 ? -2.848 -1.442 -12.679 1.00 53.16 178 MET A N 1
ATOM 1415 C CA . MET A 1 178 ? -2.671 -1.406 -14.137 1.00 53.16 178 MET A CA 1
ATOM 1416 C C . MET A 1 178 ? -3.494 -0.264 -14.708 1.00 53.16 178 MET A C 1
ATOM 1418 O O . MET A 1 178 ? -4.715 -0.267 -14.435 1.00 53.16 178 MET A O 1
#

Radius of gyration: 18.59 Å; Cα contacts (8 Å, |Δi|>4): 206; chains: 1; bounding box: 50×45×41 Å

Solvent-accessible surface area (backbone atoms only — not comparable to full-atom values): 10440 Å² total; per-residue (Å²): 136,82,79,83,81,80,81,73,77,76,78,80,62,40,20,69,64,81,61,50,46,46,89,80,42,99,58,82,58,43,64,34,87,78,69,71,70,49,29,25,79,42,71,63,44,48,49,52,48,34,49,76,68,52,61,67,55,55,50,75,45,51,91,52,58,69,72,56,44,40,40,53,53,42,44,12,48,33,47,48,47,40,49,33,34,75,71,46,71,42,80,62,33,56,87,69,74,46,89,45,63,69,57,51,53,51,48,51,56,35,34,72,68,40,81,65,37,59,35,93,83,67,44,76,65,55,49,53,51,40,60,52,51,27,69,57,77,81,56,88,51,26,62,78,47,84,57,56,65,65,56,46,17,62,75,68,74,30,90,58,43,52,47,52,27,49,52,53,38,22,63,38,71,72,47,78,87,110

Nearest PDB structures (foldseek):
  6ydh-assembly1_A  TM=4.323E-01  e=6.008E+00  Haloferax volcanii

Secondary structure (DSSP, 8-state):
--------PPPPPB-TTT--BGGG-SSPPEEPTTTSS-EESSHHHHHHHHHHTT-SSTTTTTTS-HHHHHHHHHHHHHHHHHHHHHTT----SGGGT---HHHHHHHHHHHHTSTTTS-TT--HHHHHHHHHHHT-SSSS--TTS---HHHHHHHHT-TTHHHHHHHHHHHHHTS---

Mean predicted aligned error: 8.09 Å